Protein AF-A0AAD3NNZ1-F1 (afdb_monomer_lite)

Sequence (223 aa):
VIRKVNKQHAILDVDEPVSQLHKCAFQFRDSPHTYLCLSNDTIIQYQAPSSVKDPSRVVLNDGSCWTIIGVETVEFTFNQGLACIQTPVNGGGHVAMLEVQGENFSPHLKVWSGNSEAETMFKSPKSLLCVVPDVSVFSDGWRCLRRIITVPLSLIRLDGLIYRTTFSFTYSPELQPPPSVRGAAGGGGKRDGGVDGGQEDDVLLETIHQEFTRANFHLFMQS

Organism: Lates japonicus (NCBI:txid270547)

Structure (mmCIF, N/CA/C/O backbone):
data_AF-A0AAD3NNZ1-F1
#
_entry.id   AF-A0AAD3NNZ1-F1
#
loop_
_atom_site.group_PDB
_atom_site.id
_atom_site.type_symbol
_atom_site.label_atom_id
_atom_site.label_alt_id
_atom_site.label_comp_id
_atom_site.label_asym_id
_atom_site.label_entity_id
_atom_site.label_seq_id
_atom_site.pdbx_PDB_ins_code
_atom_site.Cartn_x
_atom_site.Cartn_y
_atom_site.Cartn_z
_atom_site.occupancy
_atom_site.B_iso_or_equiv
_atom_site.auth_seq_id
_atom_site.auth_comp_id
_atom_site.auth_asym_id
_atom_site.auth_atom_id
_atom_site.pdbx_PDB_model_num
ATOM 1 N N . VAL A 1 1 ? -20.640 5.140 22.584 1.00 92.81 1 VAL A N 1
ATOM 2 C CA . VAL A 1 1 ? -19.958 5.869 23.678 1.00 92.81 1 VAL A CA 1
ATOM 3 C C . VAL A 1 1 ? -18.934 4.939 24.301 1.00 92.81 1 VAL A C 1
ATOM 5 O O . VAL A 1 1 ? -19.305 3.837 24.689 1.00 92.81 1 VAL A O 1
ATOM 8 N N . ILE A 1 2 ? -17.661 5.330 24.335 1.00 94.88 2 ILE A N 1
ATOM 9 C CA . ILE A 1 2 ? -16.613 4.537 24.991 1.00 94.88 2 ILE A CA 1
ATOM 10 C C . ILE A 1 2 ? -16.676 4.754 26.507 1.00 94.88 2 ILE A C 1
ATOM 12 O O . ILE A 1 2 ? -16.874 5.878 26.962 1.00 94.88 2 ILE A O 1
ATOM 16 N N . ARG A 1 3 ? -16.564 3.678 27.288 1.00 94.81 3 ARG A N 1
ATOM 17 C CA . ARG A 1 3 ? -16.604 3.699 28.758 1.00 94.81 3 ARG A CA 1
ATOM 18 C C . ARG A 1 3 ? -15.356 3.042 29.326 1.00 94.81 3 ARG A C 1
ATOM 20 O O . ARG A 1 3 ? -14.960 1.981 28.847 1.00 94.81 3 ARG A O 1
ATOM 27 N N . LYS A 1 4 ? -14.765 3.641 30.361 1.00 95.75 4 LYS A N 1
ATOM 28 C CA . LYS A 1 4 ? -13.652 3.045 31.116 1.00 95.75 4 LYS A CA 1
ATOM 29 C C . LYS A 1 4 ? -14.147 1.791 31.831 1.00 95.75 4 LYS A C 1
ATOM 31 O O . LYS A 1 4 ? -15.195 1.834 32.474 1.00 95.75 4 LYS A O 1
ATOM 36 N N . VAL A 1 5 ? -13.396 0.694 31.740 1.00 95.88 5 VAL A N 1
ATOM 37 C CA . VAL A 1 5 ? -13.715 -0.552 32.447 1.00 95.88 5 VAL A CA 1
ATOM 38 C C . VAL A 1 5 ? -12.685 -0.807 33.538 1.00 95.88 5 VAL A C 1
ATOM 40 O O . VAL A 1 5 ? -11.489 -0.902 33.271 1.00 95.88 5 VAL A O 1
ATOM 43 N N . ASN A 1 6 ? -13.155 -0.955 34.776 1.00 93.31 6 ASN A N 1
ATOM 44 C CA . ASN A 1 6 ? -12.339 -1.412 35.896 1.00 93.31 6 ASN A CA 1
ATOM 45 C C . ASN A 1 6 ? -12.856 -2.772 36.376 1.00 93.31 6 ASN A C 1
ATOM 47 O O . ASN A 1 6 ? -14.003 -2.897 36.813 1.00 93.31 6 ASN A O 1
ATOM 51 N N . LYS A 1 7 ? -12.007 -3.801 36.283 1.00 89.62 7 LYS A N 1
ATOM 52 C CA . LYS A 1 7 ? -12.393 -5.215 36.424 1.00 89.62 7 LYS A CA 1
ATOM 53 C C . LYS A 1 7 ? -13.466 -5.577 35.384 1.00 89.62 7 LYS A C 1
ATOM 55 O O . LYS A 1 7 ? -13.121 -5.714 34.219 1.00 89.62 7 LYS A O 1
ATOM 60 N N . GLN A 1 8 ? -14.728 -5.669 35.796 1.00 91.25 8 GLN A N 1
ATOM 61 C CA . GLN A 1 8 ? -15.904 -5.926 34.948 1.00 91.25 8 GLN A CA 1
ATOM 62 C C . GLN A 1 8 ? -16.938 -4.787 35.019 1.00 91.25 8 GLN A C 1
ATOM 64 O O . GLN A 1 8 ? -18.082 -4.955 34.614 1.00 91.25 8 GLN A O 1
ATOM 69 N N . HIS A 1 9 ? -16.573 -3.630 35.578 1.00 93.50 9 HIS A N 1
ATOM 70 C CA . HIS A 1 9 ? -17.495 -2.508 35.743 1.00 93.50 9 HIS A CA 1
ATOM 71 C C . HIS A 1 9 ? -17.187 -1.422 34.721 1.00 93.50 9 HIS A C 1
ATOM 73 O O . HIS A 1 9 ? -16.088 -0.862 34.745 1.00 93.50 9 HIS A O 1
ATOM 79 N N . ALA A 1 10 ? -18.158 -1.096 33.871 1.00 94.06 10 ALA A N 1
ATOM 80 C CA . ALA A 1 10 ? -18.135 0.141 33.104 1.00 94.06 10 ALA A CA 1
ATOM 81 C C . ALA A 1 10 ? -18.441 1.315 34.034 1.00 94.06 10 ALA A C 1
ATOM 83 O O . ALA A 1 10 ? -19.448 1.295 34.739 1.00 94.06 10 ALA A O 1
ATOM 84 N N . ILE A 1 11 ? -17.573 2.322 34.023 1.00 93.81 11 ILE A N 1
ATOM 85 C CA . ILE A 1 11 ? -17.719 3.548 34.808 1.00 93.81 11 ILE A CA 1
ATOM 86 C C . ILE A 1 11 ? -18.353 4.620 33.908 1.00 93.81 11 ILE A C 1
ATOM 88 O O . ILE A 1 11 ? -17.870 4.865 32.796 1.00 93.81 11 ILE A O 1
ATOM 92 N N . LEU A 1 12 ? -19.478 5.194 34.343 1.00 91.44 12 LEU A N 1
ATOM 93 C CA . LEU A 1 12 ? -20.315 6.085 33.528 1.00 91.44 12 LEU A CA 1
ATOM 94 C C . LEU A 1 12 ? -19.937 7.567 33.656 1.00 91.44 12 LEU A C 1
ATOM 96 O O . LEU A 1 12 ? -20.232 8.349 32.752 1.00 91.44 12 LEU A O 1
ATOM 100 N N . ASP A 1 13 ? -19.264 7.933 34.739 1.00 87.94 13 ASP A N 1
ATOM 101 C CA . ASP A 1 13 ? -18.895 9.288 35.153 1.00 87.94 13 ASP A CA 1
ATOM 102 C C . ASP A 1 13 ? -17.382 9.538 35.028 1.00 87.94 13 ASP A C 1
ATOM 104 O O . ASP A 1 13 ? -16.728 10.022 35.946 1.00 87.94 13 ASP A O 1
ATOM 108 N N . VAL A 1 14 ? -16.804 9.187 33.874 1.00 89.38 14 VAL A N 1
ATOM 109 C CA . VAL A 1 14 ? -15.376 9.399 33.588 1.00 89.38 14 VAL A CA 1
ATOM 110 C C . VAL A 1 14 ? -15.211 10.334 32.400 1.00 89.38 14 VAL A C 1
ATOM 112 O O . VAL A 1 14 ? -15.714 10.041 31.316 1.00 89.38 14 VAL A O 1
ATOM 115 N N . ASP A 1 15 ? -14.446 11.402 32.616 1.00 89.19 15 ASP A N 1
ATOM 116 C CA . ASP A 1 15 ? -14.015 12.367 31.600 1.00 89.19 15 ASP A CA 1
ATOM 117 C C . ASP A 1 15 ? -12.479 12.400 31.519 1.00 89.19 15 ASP A C 1
ATOM 119 O O . ASP A 1 15 ? -11.815 13.394 31.794 1.00 89.19 15 ASP A O 1
ATOM 123 N N . GLU A 1 16 ? -11.895 11.237 31.234 1.00 90.12 16 GLU A N 1
ATOM 124 C CA . GLU A 1 16 ? -10.455 11.059 31.041 1.00 90.12 16 GLU A CA 1
ATOM 125 C C . GLU A 1 16 ? -10.188 10.603 29.599 1.00 90.12 16 GLU A C 1
ATOM 127 O O . GLU A 1 16 ? -10.987 9.840 29.039 1.00 90.12 16 GLU A O 1
ATOM 132 N N . PRO A 1 17 ? -9.055 11.000 28.991 1.00 90.81 17 PRO A N 1
ATOM 133 C CA . PRO A 1 17 ? -8.674 10.498 27.679 1.00 90.81 17 PRO A CA 1
ATOM 134 C C . PRO A 1 17 ? -8.442 8.981 27.708 1.00 90.81 17 PRO A C 1
ATOM 136 O O . PRO A 1 17 ? -8.001 8.396 28.700 1.00 90.81 17 PRO A O 1
ATOM 139 N N . VAL A 1 18 ? -8.721 8.331 26.581 1.00 91.62 18 VAL A N 1
ATOM 140 C CA . VAL A 1 18 ? -8.472 6.898 26.402 1.00 91.62 18 VAL A CA 1
ATOM 141 C C . VAL A 1 18 ? -7.011 6.690 26.007 1.00 91.62 18 VAL A C 1
ATOM 143 O O . VAL A 1 18 ? -6.556 7.250 25.014 1.00 91.62 18 VAL A O 1
ATOM 146 N N . SER A 1 19 ? -6.291 5.865 26.766 1.00 89.31 19 SER A N 1
ATOM 147 C CA . SER A 1 19 ? -4.889 5.524 26.504 1.00 89.31 19 SER A CA 1
ATOM 148 C C . SER A 1 19 ? -4.740 4.146 25.858 1.00 89.31 19 SER A C 1
ATOM 150 O O . SER A 1 19 ? -5.645 3.310 25.896 1.00 89.31 19 SER A O 1
ATOM 152 N N . GLN A 1 20 ? -3.556 3.902 25.298 1.00 87.38 20 GLN A N 1
ATOM 153 C CA . GLN A 1 20 ? -3.149 2.606 24.757 1.00 87.38 20 GLN A CA 1
ATOM 154 C C . GLN A 1 20 ? -3.299 1.483 25.791 1.00 87.38 20 GLN A C 1
ATOM 156 O O . GLN A 1 20 ? -2.947 1.649 26.959 1.00 87.38 20 GLN A O 1
ATOM 161 N N . LEU A 1 21 ? -3.802 0.332 25.338 1.00 91.31 21 LEU A N 1
ATOM 162 C CA . LEU A 1 21 ? -3.999 -0.890 26.125 1.00 91.31 21 LEU A CA 1
ATOM 163 C C . LEU A 1 21 ? -4.970 -0.753 27.309 1.00 91.31 21 LEU A C 1
ATOM 165 O O . LEU A 1 21 ? -5.047 -1.644 28.160 1.00 91.31 21 LEU A O 1
ATOM 169 N N . HIS A 1 22 ? -5.754 0.325 27.373 1.00 92.81 22 HIS A N 1
ATOM 170 C CA . HIS A 1 22 ? -6.825 0.435 28.356 1.00 92.81 22 HIS A CA 1
ATOM 171 C C . HIS A 1 22 ? -7.943 -0.576 28.093 1.00 92.81 22 HIS A C 1
ATOM 173 O O . HIS A 1 22 ? -8.300 -0.864 26.948 1.00 92.81 22 HIS A O 1
ATOM 179 N N . LYS A 1 23 ? -8.549 -1.053 29.188 1.00 96.06 23 LYS A N 1
ATOM 180 C CA . LYS A 1 23 ? -9.817 -1.780 29.141 1.00 96.06 23 LYS A CA 1
ATOM 181 C C . LYS A 1 23 ? -10.980 -0.801 29.012 1.00 96.06 23 LYS A C 1
ATOM 183 O O . LYS A 1 23 ? -11.124 0.124 29.817 1.00 96.06 23 LYS A O 1
ATOM 188 N N . CYS A 1 24 ? -11.837 -1.032 28.029 1.00 96.44 24 CYS A N 1
ATOM 189 C CA . CYS A 1 24 ? -13.001 -0.212 27.744 1.00 96.44 24 CYS A CA 1
ATOM 190 C C . CYS A 1 24 ? -14.223 -1.047 27.343 1.00 96.44 24 CYS A C 1
ATOM 192 O O . CYS A 1 24 ? -14.124 -2.238 27.065 1.00 96.44 24 CYS A O 1
ATOM 194 N N . ALA A 1 25 ? -15.384 -0.404 27.292 1.00 96.94 25 ALA A N 1
ATOM 195 C CA . ALA A 1 25 ? -16.617 -0.960 26.750 1.00 96.94 25 ALA A CA 1
ATOM 196 C C . ALA A 1 25 ? -17.263 0.034 25.780 1.00 96.94 25 ALA A C 1
ATOM 198 O O . ALA A 1 25 ? -17.113 1.249 25.934 1.00 96.94 25 ALA A O 1
ATOM 199 N N . PHE A 1 26 ? -18.013 -0.475 24.804 1.00 96.75 26 PHE A N 1
ATOM 200 C CA . PHE A 1 26 ? -18.704 0.345 23.811 1.00 96.75 26 PHE A CA 1
ATOM 201 C C . PHE A 1 26 ? -20.211 0.301 24.053 1.00 96.75 26 PHE A C 1
ATOM 203 O O . PHE A 1 26 ? -20.876 -0.673 23.722 1.00 96.75 26 PHE A O 1
ATOM 210 N N . GLN A 1 27 ? -20.743 1.365 24.645 1.00 95.62 27 GLN A N 1
ATOM 211 C CA . GLN A 1 27 ? -22.171 1.551 24.906 1.00 95.62 27 GLN A CA 1
ATOM 212 C C . GLN A 1 27 ? -22.865 2.138 23.668 1.00 95.62 27 GLN A C 1
ATOM 214 O O . GLN A 1 27 ? -22.354 3.095 23.070 1.00 95.62 27 GLN A O 1
ATOM 219 N N . PHE A 1 28 ? -24.037 1.624 23.301 1.00 94.56 28 PHE A N 1
ATOM 220 C CA . PHE A 1 28 ? -24.847 2.195 22.221 1.00 94.56 28 PHE A CA 1
ATOM 221 C C . PHE A 1 28 ? -25.437 3.546 22.647 1.00 94.56 28 PHE A C 1
ATOM 223 O O . PHE A 1 28 ? -25.894 3.709 23.774 1.00 94.56 28 PHE A O 1
ATOM 230 N N . ARG A 1 29 ? -25.402 4.547 21.756 1.00 91.62 29 ARG A N 1
ATOM 231 C CA . ARG A 1 29 ? -25.836 5.918 22.086 1.00 91.62 29 ARG A CA 1
ATOM 232 C C . ARG A 1 29 ? -27.333 5.988 22.389 1.00 91.62 29 ARG A C 1
ATOM 234 O O . ARG A 1 29 ? -27.721 6.645 23.348 1.00 91.62 29 ARG A O 1
ATOM 241 N N . ASP A 1 30 ? -28.128 5.274 21.601 1.00 92.94 30 ASP A N 1
ATOM 242 C CA . ASP A 1 30 ? -29.592 5.313 21.676 1.00 92.94 30 ASP A CA 1
ATOM 243 C C . ASP A 1 30 ? -30.157 4.274 22.657 1.00 92.94 30 ASP A C 1
ATOM 245 O O . ASP A 1 30 ? -31.346 4.284 22.959 1.00 92.94 30 ASP A O 1
ATOM 249 N N . SER A 1 31 ? -29.299 3.395 23.191 1.00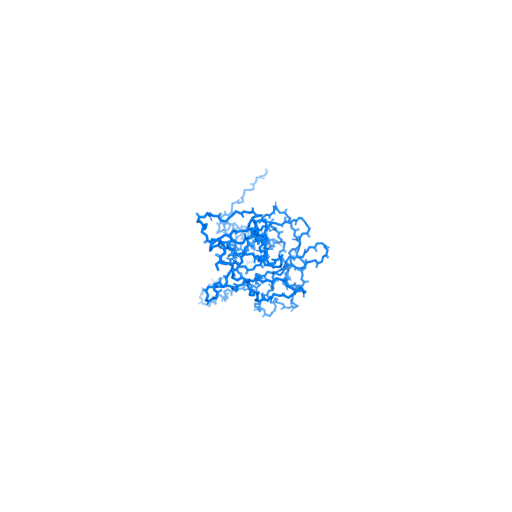 91.06 31 SER A N 1
ATOM 250 C CA . SER A 1 31 ? -29.667 2.413 24.209 1.00 91.06 31 SER A CA 1
ATOM 251 C C . SER A 1 31 ? -28.633 2.385 25.341 1.00 91.06 31 SER A C 1
ATOM 253 O O . SER A 1 31 ? -27.629 1.669 25.258 1.00 91.06 31 SER A O 1
ATOM 255 N N . PRO A 1 32 ? -28.858 3.144 26.432 1.00 86.75 32 PRO A N 1
ATOM 256 C CA . PRO A 1 32 ? -27.866 3.342 27.489 1.00 86.75 32 PRO A CA 1
ATOM 257 C C . PRO A 1 32 ? -27.555 2.078 28.305 1.00 86.75 32 PRO A C 1
ATOM 259 O O . PRO A 1 32 ? -26.601 2.067 29.072 1.00 86.75 32 PRO A O 1
ATOM 262 N N . HIS A 1 33 ? -28.315 1.000 28.144 1.00 90.81 33 HIS A N 1
ATOM 263 C CA . HIS A 1 33 ? -28.063 -0.267 28.836 1.00 90.81 33 HIS A CA 1
ATOM 264 C C . HIS A 1 33 ? -27.545 -1.360 27.894 1.00 90.81 33 HIS A C 1
ATOM 266 O O . HIS A 1 33 ? -27.382 -2.502 28.313 1.00 90.81 33 HIS A O 1
ATOM 272 N N . THR A 1 34 ? -27.267 -1.025 26.634 1.00 95.88 34 THR A N 1
ATOM 273 C CA . THR A 1 34 ? -26.793 -1.981 25.633 1.00 95.88 34 THR A CA 1
ATOM 274 C C . THR A 1 34 ? -25.333 -1.718 25.284 1.00 95.88 34 THR A C 1
ATOM 276 O O . THR A 1 34 ? -24.923 -0.574 25.067 1.00 95.88 34 THR A O 1
ATOM 279 N N . TYR A 1 35 ? -24.548 -2.790 25.198 1.00 96.88 35 TYR A N 1
ATOM 280 C CA . TYR A 1 35 ? -23.112 -2.759 24.944 1.00 96.88 35 TYR A CA 1
ATOM 281 C C . TYR A 1 35 ? -22.725 -3.692 23.795 1.00 96.88 35 TYR A C 1
ATOM 283 O O . TYR A 1 35 ? -23.382 -4.701 23.544 1.00 96.88 35 TYR A O 1
ATOM 291 N N . LEU A 1 36 ? -21.649 -3.345 23.089 1.00 97.00 36 LEU A N 1
ATOM 292 C CA . LEU A 1 36 ? -21.016 -4.220 22.108 1.00 97.00 36 LEU A CA 1
ATOM 293 C C . LEU A 1 36 ? -20.356 -5.397 22.826 1.00 97.00 36 LEU A C 1
ATOM 295 O O . LEU A 1 36 ? -19.506 -5.185 23.695 1.00 97.00 36 LEU A O 1
ATOM 299 N N . CYS A 1 37 ? -20.709 -6.614 22.427 1.00 97.56 37 CYS A N 1
ATOM 300 C CA . CYS A 1 37 ? -20.236 -7.834 23.059 1.00 97.56 37 CYS A CA 1
ATOM 301 C C . CYS A 1 37 ? -19.761 -8.849 22.020 1.00 97.56 37 CYS A C 1
ATOM 303 O O . CYS A 1 37 ? -20.443 -9.083 21.026 1.00 97.56 37 CYS A O 1
ATOM 305 N N . LEU A 1 38 ? -18.632 -9.501 22.285 1.00 96.38 38 LEU A N 1
ATOM 306 C CA . LEU A 1 38 ? -18.210 -10.713 21.592 1.00 96.38 38 LEU A CA 1
ATOM 307 C C . LEU A 1 38 ? -18.831 -11.939 22.274 1.00 96.38 38 LEU A C 1
ATOM 309 O O . LEU A 1 38 ? -18.688 -12.122 23.483 1.00 96.38 38 LEU A O 1
ATOM 313 N N . SER A 1 39 ? -19.521 -12.783 21.514 1.00 94.50 39 SER A N 1
ATOM 314 C CA . SER A 1 39 ? -20.057 -14.062 21.984 1.00 94.50 39 SER A CA 1
ATOM 315 C C . SER A 1 39 ? -19.947 -15.095 20.870 1.00 94.50 39 SER A C 1
ATOM 317 O O . SER A 1 39 ? -20.473 -14.867 19.785 1.00 94.50 39 SER A O 1
ATOM 319 N N . ASN A 1 40 ? -19.260 -16.215 21.125 1.00 94.31 40 ASN A N 1
ATOM 320 C CA . ASN A 1 40 ? -19.038 -17.291 20.146 1.00 94.31 40 ASN A CA 1
ATOM 321 C C . ASN A 1 40 ? -18.558 -16.756 18.779 1.00 94.31 40 ASN A C 1
ATOM 323 O O . ASN A 1 40 ? -19.216 -16.966 17.762 1.00 94.31 40 ASN A O 1
ATOM 327 N N . ASP A 1 41 ? -17.474 -15.972 18.784 1.00 89.69 41 ASP A N 1
ATOM 328 C CA . ASP A 1 41 ? -16.896 -15.297 17.605 1.00 89.69 41 ASP A CA 1
ATOM 329 C C . ASP A 1 41 ? -17.846 -14.367 16.831 1.00 89.69 41 ASP A C 1
ATOM 331 O O . ASP A 1 41 ? -17.545 -13.915 15.728 1.00 89.69 41 ASP A O 1
ATOM 335 N N . THR A 1 42 ? -18.986 -14.020 17.427 1.00 92.00 42 THR A N 1
ATOM 336 C CA . THR A 1 42 ? -19.983 -13.131 16.835 1.00 92.00 42 THR A CA 1
ATOM 337 C C . THR A 1 42 ? -20.086 -11.843 17.639 1.00 92.00 42 THR A C 1
ATOM 339 O O . THR A 1 42 ? -20.134 -11.853 18.871 1.00 92.00 42 THR A O 1
ATOM 342 N N . ILE A 1 43 ? -20.148 -10.715 16.934 1.00 96.19 43 ILE A N 1
ATOM 343 C CA . ILE A 1 43 ? -20.421 -9.413 17.537 1.00 96.19 43 ILE A CA 1
ATOM 344 C C . ILE A 1 43 ? -21.930 -9.257 17.714 1.00 96.19 43 ILE A C 1
ATOM 346 O O . ILE A 1 43 ? -22.683 -9.261 16.740 1.00 96.19 43 ILE A O 1
ATOM 350 N N . ILE A 1 44 ? -22.367 -9.103 18.960 1.00 94.75 44 ILE A N 1
ATOM 351 C CA . ILE A 1 44 ? -23.773 -8.972 19.342 1.00 94.75 44 ILE A CA 1
ATOM 352 C C . ILE A 1 44 ? -24.000 -7.730 20.207 1.00 94.75 44 ILE A C 1
ATOM 354 O O . ILE A 1 44 ? -23.070 -7.119 20.741 1.00 94.75 44 ILE A O 1
ATOM 358 N N . GLN A 1 45 ? -25.271 -7.375 20.373 1.00 96.12 45 GLN A N 1
ATOM 359 C CA . GLN A 1 45 ? -25.712 -6.402 21.364 1.00 96.12 45 GLN A CA 1
ATOM 360 C C . GLN A 1 45 ? -26.027 -7.123 22.676 1.00 96.12 45 GLN A C 1
ATOM 362 O O . GLN A 1 45 ? -26.896 -7.992 22.716 1.00 96.12 45 GLN A O 1
ATOM 367 N N . TYR A 1 46 ? -25.326 -6.766 23.748 1.00 95.31 46 TYR A N 1
ATOM 368 C CA . TYR A 1 46 ? -25.567 -7.296 25.086 1.00 95.31 46 TYR A CA 1
ATOM 369 C C . TYR A 1 46 ? -26.323 -6.279 25.936 1.00 95.31 46 TYR A C 1
ATOM 371 O O . TYR A 1 46 ? -25.881 -5.140 26.095 1.00 95.31 46 TYR A O 1
ATOM 379 N N . GLN A 1 47 ? -27.452 -6.699 26.502 1.00 95.38 47 GLN A N 1
ATOM 380 C CA . GLN A 1 47 ? -28.225 -5.900 27.443 1.00 95.38 47 GLN A CA 1
ATOM 381 C C . GLN A 1 47 ? -27.670 -6.100 28.856 1.00 95.38 47 GLN A C 1
ATOM 383 O O . GLN A 1 47 ? -27.826 -7.169 29.447 1.00 95.38 47 GLN A O 1
ATOM 388 N N . ALA A 1 48 ? -27.028 -5.073 29.405 1.00 92.19 48 ALA A N 1
ATOM 389 C CA . ALA A 1 48 ? -26.463 -5.130 30.742 1.00 92.19 48 ALA A CA 1
ATOM 390 C C . ALA A 1 48 ? -27.555 -4.997 31.824 1.00 92.19 48 ALA A C 1
ATOM 392 O O . ALA A 1 48 ? -28.528 -4.258 31.635 1.00 92.19 48 ALA A O 1
ATOM 393 N N . PRO A 1 49 ? -27.401 -5.667 32.980 1.00 86.44 49 PRO A N 1
ATOM 394 C CA . PRO A 1 49 ? -28.327 -5.517 34.095 1.00 86.44 49 PRO A CA 1
ATOM 395 C C . PRO A 1 49 ? -28.303 -4.084 34.644 1.00 86.44 49 PRO A C 1
ATOM 397 O O . PRO A 1 49 ? -27.235 -3.532 34.914 1.00 86.44 49 PRO A O 1
ATOM 400 N N . SER A 1 50 ? -29.474 -3.493 34.880 1.00 73.31 50 SER A N 1
ATOM 401 C CA . SER A 1 50 ? -29.582 -2.226 35.607 1.00 73.31 50 SER A CA 1
ATOM 402 C C . SER A 1 50 ? -29.333 -2.463 37.101 1.00 73.31 50 SER A C 1
ATOM 404 O O . SER A 1 50 ? -30.110 -3.161 37.755 1.00 73.31 50 SER A O 1
ATOM 406 N N . SER A 1 51 ? -28.267 -1.886 37.660 1.00 67.69 51 SER A N 1
ATOM 407 C CA . SER A 1 51 ? -28.008 -1.921 39.104 1.00 67.69 51 SER A CA 1
ATOM 408 C C . SER A 1 51 ? -28.565 -0.667 39.774 1.00 67.69 51 SER A C 1
ATOM 410 O O . SER A 1 51 ? -28.165 0.443 39.443 1.00 67.69 51 SER A O 1
ATOM 412 N N . VAL A 1 52 ? -29.454 -0.836 40.756 1.00 69.31 52 VAL A N 1
ATOM 413 C CA . VAL A 1 52 ? -29.982 0.280 41.570 1.00 69.31 52 VAL A CA 1
ATOM 414 C C . VAL A 1 52 ? -28.983 0.706 42.658 1.00 69.31 52 VAL A C 1
ATOM 416 O O . VAL A 1 52 ? -29.060 1.813 43.178 1.00 69.31 52 VAL A O 1
ATOM 419 N N . LYS A 1 53 ? -28.028 -0.168 43.014 1.00 75.50 53 LYS A N 1
ATOM 420 C CA . LYS A 1 53 ? -27.094 0.064 44.129 1.00 75.50 53 LYS A CA 1
ATOM 421 C C . LYS A 1 53 ? -26.015 1.099 43.822 1.00 75.50 53 LYS A C 1
ATOM 423 O O . LYS A 1 53 ? -25.538 1.743 44.748 1.00 75.50 53 LYS A O 1
ATOM 428 N N . ASP A 1 54 ? -25.616 1.220 42.561 1.00 79.38 54 ASP A N 1
ATOM 429 C CA . ASP A 1 54 ? -24.596 2.172 42.129 1.00 79.38 54 ASP A CA 1
ATOM 430 C C . ASP A 1 54 ? -24.921 2.667 40.712 1.00 79.38 54 ASP A C 1
ATOM 432 O O . ASP A 1 54 ? -24.613 1.973 39.741 1.00 79.38 54 ASP A O 1
ATOM 436 N N . PRO A 1 55 ? -25.550 3.846 40.569 1.00 83.00 55 PRO A N 1
ATOM 437 C CA . PRO A 1 55 ? -25.910 4.387 39.263 1.00 83.00 55 PRO A CA 1
ATOM 438 C C . PRO A 1 55 ? -24.693 4.871 38.461 1.00 83.00 55 PRO A C 1
ATOM 440 O O . PRO A 1 55 ? -24.838 5.155 37.275 1.00 83.00 55 PRO A O 1
ATOM 443 N N . SER A 1 56 ? -23.502 4.965 39.069 1.00 88.00 56 SER A N 1
ATOM 444 C CA . SER A 1 56 ? -22.269 5.365 38.375 1.00 88.00 56 SER A CA 1
ATOM 445 C C . SER A 1 56 ? -21.593 4.201 37.640 1.00 88.00 56 SER A C 1
ATOM 447 O O . SER A 1 56 ? -20.670 4.414 36.848 1.00 88.00 56 SER A O 1
ATOM 449 N N . ARG A 1 57 ? -22.045 2.957 37.870 1.00 89.94 57 ARG A N 1
ATOM 450 C CA . ARG A 1 57 ? -21.393 1.748 37.349 1.00 89.94 57 ARG A CA 1
ATOM 451 C C . ARG A 1 57 ? -22.370 0.724 36.797 1.00 89.94 57 ARG A C 1
ATOM 453 O O . ARG A 1 57 ? -23.450 0.502 37.330 1.00 89.94 57 ARG A O 1
ATOM 460 N N . VAL A 1 58 ? -21.925 0.010 35.769 1.00 92.44 58 VAL A N 1
ATOM 461 C CA . VAL A 1 58 ? -22.661 -1.114 35.176 1.00 92.44 58 VAL A CA 1
ATOM 462 C C . VAL A 1 58 ? -21.769 -2.348 35.157 1.00 92.44 58 VAL A C 1
ATOM 464 O O . VAL A 1 58 ? -20.636 -2.282 34.681 1.00 92.44 58 VAL A O 1
ATOM 467 N N . VAL A 1 59 ? -22.273 -3.472 35.673 1.00 93.50 59 VAL A N 1
ATOM 468 C CA . VAL A 1 59 ? -21.573 -4.763 35.614 1.00 93.50 59 VAL A CA 1
ATOM 469 C C . VAL A 1 59 ? -21.737 -5.350 34.215 1.00 93.50 59 VAL A C 1
ATOM 471 O O . VAL A 1 59 ? -22.857 -5.538 33.739 1.00 93.50 59 VAL A O 1
ATOM 474 N N . LEU A 1 60 ? -20.618 -5.642 33.565 1.00 95.06 60 LEU A N 1
ATOM 475 C CA . LEU A 1 60 ? -20.555 -6.207 32.224 1.00 95.06 60 LEU A CA 1
ATOM 476 C C . LEU A 1 60 ? -20.133 -7.675 32.261 1.00 95.06 60 LEU A C 1
ATOM 478 O O . LEU A 1 60 ? -19.470 -8.126 33.193 1.00 95.06 60 LEU A O 1
ATOM 482 N N . ASN A 1 61 ? -20.496 -8.409 31.212 1.00 94.62 61 ASN A N 1
ATOM 483 C CA . ASN A 1 61 ? -19.879 -9.697 30.929 1.00 94.62 61 ASN A CA 1
ATOM 484 C C . ASN A 1 61 ? -18.485 -9.499 30.304 1.00 94.62 61 ASN A C 1
ATOM 486 O O . ASN A 1 61 ? -18.168 -8.430 29.772 1.00 94.62 61 ASN A O 1
ATOM 490 N N . ASP A 1 62 ? -17.665 -10.550 30.317 1.00 94.94 62 ASP A N 1
ATOM 491 C CA . ASP A 1 62 ? -16.299 -10.487 29.782 1.00 94.94 62 ASP A CA 1
ATOM 492 C C . ASP A 1 62 ? -16.267 -10.135 28.290 1.00 94.94 62 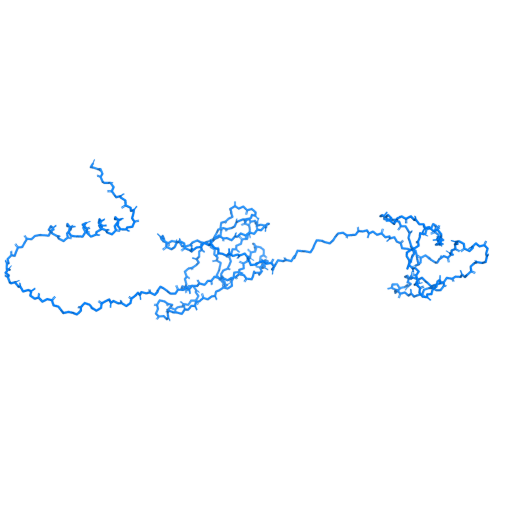ASP A C 1
ATOM 494 O O . ASP A 1 62 ? -15.422 -9.356 27.861 1.00 94.94 62 ASP A O 1
ATOM 498 N N . GLY A 1 63 ? -17.242 -10.620 27.515 1.00 95.62 63 GLY A N 1
ATOM 499 C CA . GLY A 1 63 ? -17.360 -10.326 26.085 1.00 95.62 63 GLY A CA 1
ATOM 500 C C . GLY A 1 63 ? -17.622 -8.852 25.756 1.00 95.62 63 GLY A C 1
ATOM 501 O O . GLY A 1 63 ? -17.383 -8.440 24.624 1.00 95.62 63 GLY A O 1
ATOM 502 N N . SER A 1 64 ? -18.080 -8.044 26.719 1.00 96.69 64 SER A N 1
ATOM 503 C CA . SER A 1 64 ? -18.251 -6.591 26.549 1.00 96.69 64 SER A CA 1
ATOM 504 C C . SER A 1 64 ? -17.036 -5.776 27.009 1.00 96.69 64 SER A C 1
ATOM 506 O O . SER A 1 64 ? -17.063 -4.544 26.940 1.00 96.69 64 SER A O 1
ATOM 508 N N . CYS A 1 65 ? -15.982 -6.436 27.497 1.00 96.44 65 CYS A N 1
ATOM 509 C CA . CYS A 1 65 ? -14.745 -5.805 27.943 1.00 96.44 65 CYS A CA 1
ATOM 510 C C . CYS A 1 65 ? -13.676 -5.924 26.849 1.00 96.44 65 CYS A C 1
ATOM 512 O O . CYS A 1 65 ? -13.171 -7.005 26.564 1.00 96.44 65 CYS A O 1
ATOM 514 N N . TRP A 1 66 ? -13.293 -4.791 26.272 1.00 96.88 66 TRP A N 1
ATOM 515 C CA . TRP A 1 66 ? -12.370 -4.697 25.145 1.00 96.88 66 TRP A CA 1
ATOM 516 C C . TRP A 1 66 ? -11.054 -4.061 25.578 1.00 96.88 66 TRP A C 1
ATOM 518 O O . TRP A 1 66 ? -11.047 -3.188 26.442 1.00 96.88 66 TRP A O 1
ATOM 528 N N . THR A 1 67 ? -9.948 -4.450 24.950 1.00 95.19 67 THR A N 1
ATOM 529 C CA . THR A 1 67 ? -8.680 -3.717 25.047 1.00 95.19 67 THR A CA 1
ATOM 530 C C . THR A 1 67 ? -8.513 -2.895 23.780 1.00 95.19 67 THR A C 1
ATOM 532 O O . THR A 1 67 ? -8.573 -3.449 22.684 1.00 95.19 67 THR A O 1
ATOM 535 N N . ILE A 1 68 ? -8.308 -1.587 23.917 1.00 90.56 68 ILE A N 1
ATOM 536 C CA . ILE A 1 68 ? -8.088 -0.704 22.770 1.00 90.56 68 ILE A CA 1
ATOM 537 C C . ILE A 1 68 ? -6.595 -0.507 22.513 1.00 90.56 68 ILE A C 1
ATOM 539 O O . ILE A 1 68 ? -5.816 -0.281 23.439 1.00 90.56 68 ILE A O 1
ATOM 543 N N . ILE A 1 69 ? -6.199 -0.585 21.246 1.00 91.56 69 ILE A N 1
ATOM 544 C CA . ILE A 1 69 ? -4.839 -0.315 20.792 1.00 91.56 69 ILE A CA 1
ATOM 545 C C . ILE A 1 69 ? -4.905 0.541 19.528 1.00 91.56 69 ILE A C 1
ATOM 547 O O . ILE A 1 69 ? -5.647 0.236 18.597 1.00 91.56 69 ILE A O 1
ATOM 551 N N . GLY A 1 70 ? -4.169 1.646 19.515 1.00 85.31 70 GLY A N 1
ATOM 552 C CA . GLY A 1 70 ? -3.959 2.429 18.302 1.00 85.31 70 GLY A CA 1
ATOM 553 C C . GLY A 1 70 ? -2.961 1.701 17.413 1.00 85.31 70 GLY A C 1
ATOM 554 O O . GLY A 1 70 ? -1.876 1.355 17.877 1.00 85.31 70 GLY A O 1
ATOM 555 N N . VAL A 1 71 ? -3.347 1.466 16.164 1.00 81.25 71 VAL A N 1
ATOM 556 C CA . VAL A 1 71 ? -2.518 0.816 15.149 1.00 81.25 71 VAL A CA 1
ATOM 557 C C . VAL A 1 71 ? -2.178 1.822 14.058 1.00 81.25 71 VAL A C 1
ATOM 559 O O . VAL A 1 71 ? -3.032 2.604 13.643 1.00 81.25 71 VAL A O 1
ATOM 562 N N . GLU A 1 72 ? -0.938 1.795 13.587 1.00 78.19 72 GLU A N 1
ATOM 563 C CA . GLU A 1 72 ? -0.539 2.489 12.366 1.00 78.19 72 GLU A CA 1
ATOM 564 C C . GLU A 1 72 ? -0.574 1.482 11.219 1.00 78.19 72 GLU A C 1
ATOM 566 O O . GLU A 1 72 ? -0.055 0.372 11.341 1.00 78.19 72 GLU A O 1
ATOM 571 N N . THR A 1 73 ? -1.214 1.851 10.110 1.00 72.56 73 THR A N 1
ATOM 572 C CA . THR A 1 73 ? -1.175 1.052 8.882 1.00 72.56 73 THR A CA 1
ATOM 573 C C . THR A 1 73 ? -0.281 1.770 7.890 1.00 72.56 73 THR A C 1
ATOM 575 O O . THR A 1 73 ? -0.530 2.924 7.551 1.00 72.56 73 THR A O 1
ATOM 578 N N . VAL A 1 74 ? 0.757 1.083 7.423 1.00 51.72 74 VAL A N 1
ATOM 579 C CA . VAL A 1 74 ? 1.553 1.542 6.286 1.00 51.72 74 VAL A CA 1
ATOM 580 C C . VAL A 1 74 ? 1.049 0.796 5.060 1.00 51.72 74 VAL A C 1
ATOM 582 O O . VAL A 1 74 ? 1.361 -0.377 4.860 1.00 51.72 74 VAL A O 1
ATOM 585 N N . GLU A 1 75 ? 0.232 1.468 4.256 1.00 53.47 75 GLU A N 1
ATOM 586 C CA . GLU A 1 75 ? -0.213 0.946 2.968 1.00 53.47 75 GLU A CA 1
ATOM 587 C C . GLU A 1 75 ? 0.783 1.362 1.885 1.00 53.47 75 GLU A C 1
ATOM 589 O O . GLU A 1 75 ? 0.906 2.536 1.534 1.00 53.47 75 GLU A O 1
ATOM 594 N N . PHE A 1 76 ? 1.507 0.390 1.336 1.00 51.88 76 PHE A N 1
ATOM 595 C CA . PHE A 1 76 ? 2.370 0.628 0.186 1.00 51.88 76 PHE A CA 1
ATOM 596 C C . PHE A 1 76 ? 1.533 0.582 -1.096 1.00 51.88 76 PHE A C 1
ATOM 598 O O . PHE A 1 76 ? 1.272 -0.487 -1.646 1.00 51.88 76 PHE A O 1
ATOM 605 N N . THR A 1 77 ? 1.119 1.753 -1.576 1.00 45.16 77 THR A N 1
ATOM 606 C CA . THR A 1 77 ? 0.438 1.902 -2.869 1.00 45.16 77 THR A CA 1
ATOM 607 C C . THR A 1 77 ? 1.438 2.387 -3.916 1.00 45.16 77 THR A C 1
ATOM 609 O O . THR A 1 77 ? 1.830 3.552 -3.934 1.00 45.16 77 THR A O 1
ATOM 612 N N . PHE A 1 78 ? 1.878 1.494 -4.800 1.00 45.25 78 PHE A N 1
ATOM 613 C CA . PHE A 1 78 ? 2.824 1.820 -5.870 1.00 45.25 78 PHE A CA 1
ATOM 614 C C . PHE A 1 78 ? 2.082 2.127 -7.175 1.00 45.25 78 PHE A C 1
ATOM 616 O O . PHE A 1 78 ? 1.956 1.230 -8.002 1.00 45.25 78 PHE A O 1
ATOM 623 N N . ASN A 1 79 ? 1.557 3.352 -7.344 1.00 45.31 79 ASN A N 1
ATOM 624 C CA . ASN A 1 79 ? 0.961 3.865 -8.605 1.00 45.31 79 ASN A CA 1
ATOM 625 C C . ASN A 1 79 ? 0.221 5.220 -8.476 1.00 45.31 79 ASN A C 1
ATOM 627 O O . ASN A 1 79 ? -0.754 5.450 -9.193 1.00 45.31 79 ASN A O 1
ATOM 631 N N . GLN A 1 80 ? 0.668 6.164 -7.640 1.00 38.06 80 GLN A N 1
ATOM 632 C CA . GLN A 1 80 ? 0.078 7.510 -7.658 1.00 38.06 80 GLN A CA 1
ATOM 633 C C . GLN A 1 80 ? 1.135 8.610 -7.696 1.00 38.06 80 GLN A C 1
ATOM 635 O O . GLN A 1 80 ? 1.515 9.205 -6.696 1.00 38.06 80 GLN A O 1
ATOM 640 N N . GLY A 1 81 ? 1.612 8.872 -8.909 1.00 39.12 81 GLY A N 1
ATOM 641 C CA . GLY A 1 81 ? 2.428 10.032 -9.222 1.00 39.12 81 GLY A CA 1
ATOM 642 C C . GLY A 1 81 ? 2.776 10.042 -10.701 1.00 39.12 81 GLY A C 1
ATOM 643 O O . GLY A 1 81 ? 3.403 9.111 -11.201 1.00 39.12 81 GLY A O 1
ATOM 644 N N . LEU A 1 82 ? 2.376 11.098 -11.410 1.00 39.50 82 LEU A N 1
ATOM 645 C CA . LEU A 1 82 ? 2.986 11.456 -12.685 1.00 39.50 82 LEU A CA 1
ATOM 646 C C . LEU A 1 82 ? 4.424 11.899 -12.379 1.00 39.50 82 LEU A C 1
ATOM 648 O O . LEU A 1 82 ? 4.680 13.088 -12.202 1.00 39.50 82 LEU A O 1
ATOM 652 N N . ALA A 1 83 ? 5.364 10.959 -12.265 1.00 39.62 83 ALA A N 1
ATOM 653 C CA . ALA A 1 83 ? 6.767 11.325 -12.385 1.00 39.62 83 ALA A CA 1
ATOM 654 C C . ALA A 1 83 ? 6.979 11.700 -13.853 1.00 39.62 83 ALA A C 1
ATOM 656 O O . ALA A 1 83 ? 6.926 10.866 -14.755 1.00 39.62 83 ALA A O 1
ATOM 657 N N . CYS A 1 84 ? 7.092 12.999 -14.094 1.00 36.12 84 CYS A N 1
ATOM 658 C CA . CYS A 1 84 ? 7.356 13.538 -15.409 1.00 36.12 84 CYS A CA 1
ATOM 659 C C . CYS A 1 84 ? 8.746 13.059 -15.845 1.00 36.12 84 CYS A C 1
ATOM 661 O O . CYS A 1 84 ? 9.747 13.434 -15.236 1.00 36.12 84 CYS A O 1
ATOM 663 N N . ILE A 1 85 ? 8.818 12.226 -16.884 1.00 38.69 85 ILE A N 1
ATOM 664 C CA . ILE A 1 85 ? 10.078 11.935 -17.571 1.00 38.69 85 ILE A CA 1
ATOM 665 C C . ILE A 1 85 ? 10.422 13.204 -18.364 1.00 38.69 85 ILE A C 1
ATOM 667 O O . ILE A 1 85 ? 9.989 13.374 -19.500 1.00 38.69 85 ILE A O 1
ATOM 671 N N . GLN A 1 86 ? 11.130 14.144 -17.732 1.00 35.47 86 GLN A N 1
ATOM 672 C CA . GLN A 1 86 ? 11.678 15.336 -18.388 1.00 35.47 86 GLN A CA 1
ATOM 673 C C . GLN A 1 86 ? 13.178 15.198 -18.581 1.00 35.47 86 GLN A C 1
ATOM 675 O O . GLN A 1 86 ? 13.964 15.987 -18.069 1.00 35.47 86 GLN A O 1
ATOM 680 N N . THR A 1 87 ? 13.587 14.219 -19.367 1.00 33.38 87 THR A N 1
ATOM 681 C CA . THR A 1 87 ? 14.839 14.355 -20.098 1.00 33.38 87 THR A CA 1
ATOM 682 C C . THR A 1 87 ? 14.584 13.881 -21.519 1.00 33.38 87 THR A C 1
ATOM 684 O O . THR A 1 87 ? 14.130 12.751 -21.711 1.00 33.38 87 THR A O 1
ATOM 687 N N . PRO A 1 88 ? 14.816 14.737 -22.535 1.00 36.97 88 PRO A N 1
ATOM 688 C CA . PRO A 1 88 ? 14.913 14.259 -23.901 1.00 36.97 88 PRO A CA 1
ATOM 689 C C . PRO A 1 88 ? 15.946 13.139 -23.886 1.00 36.97 88 PRO A C 1
ATOM 691 O O . PRO A 1 88 ? 17.030 13.305 -23.321 1.00 36.97 88 PRO A O 1
ATOM 694 N N . VAL A 1 89 ? 15.603 11.989 -24.458 1.00 41.81 89 VAL A N 1
ATOM 695 C CA . VAL A 1 89 ? 16.606 10.979 -24.771 1.00 41.81 89 VAL A CA 1
ATOM 696 C C . VAL A 1 89 ? 17.685 11.686 -25.590 1.00 41.81 89 VAL A C 1
ATOM 698 O O . VAL A 1 89 ? 17.427 12.146 -26.699 1.00 41.81 89 VAL A O 1
ATOM 701 N N . ASN A 1 90 ? 18.875 11.867 -25.014 1.00 42.78 90 ASN A N 1
ATOM 702 C CA . ASN A 1 90 ? 20.023 12.403 -25.736 1.00 42.78 90 ASN A CA 1
ATOM 703 C C . ASN A 1 90 ? 20.464 11.324 -26.734 1.00 42.78 90 ASN A C 1
ATOM 705 O O . ASN A 1 90 ? 21.406 10.578 -26.485 1.00 42.78 90 ASN A O 1
ATOM 709 N N . GLY A 1 91 ? 19.751 11.211 -27.855 1.00 43.56 91 GLY A N 1
ATOM 710 C CA . GLY A 1 91 ? 20.069 10.341 -28.988 1.00 43.56 91 GLY A CA 1
ATOM 711 C C . GLY A 1 91 ? 21.244 10.870 -29.810 1.00 43.56 91 GLY A C 1
ATOM 712 O O . GLY A 1 91 ? 21.176 10.899 -31.030 1.00 43.56 91 GLY A O 1
ATOM 713 N N . GLY A 1 92 ? 22.298 11.340 -29.139 1.00 38.12 92 GLY A N 1
ATOM 714 C CA . GLY A 1 92 ? 23.522 11.863 -29.753 1.00 38.12 92 GLY A CA 1
ATOM 715 C C . GLY A 1 92 ? 24.708 10.896 -29.689 1.00 38.12 92 GLY A C 1
ATOM 716 O O . GLY A 1 92 ? 25.834 11.304 -29.948 1.00 38.12 92 GLY A O 1
ATOM 717 N N . GLY A 1 93 ? 24.487 9.635 -29.309 1.00 45.19 93 GLY A N 1
ATOM 718 C CA . GLY A 1 93 ? 25.514 8.595 -29.241 1.00 45.19 93 GLY A CA 1
ATOM 719 C C . GLY A 1 93 ? 24.930 7.211 -29.525 1.00 45.19 93 GLY A C 1
ATOM 720 O O . GLY A 1 93 ? 23.716 7.032 -29.482 1.00 45.19 93 GLY A O 1
ATOM 721 N N . HIS A 1 94 ? 25.793 6.229 -29.806 1.00 55.16 94 HIS A N 1
ATOM 722 C CA . HIS A 1 94 ? 25.430 4.865 -30.228 1.00 55.16 94 HIS A CA 1
ATOM 723 C C . HIS A 1 94 ? 24.462 4.098 -29.293 1.00 55.16 94 HIS A C 1
ATOM 725 O O . HIS A 1 94 ? 23.968 3.048 -29.695 1.00 55.16 94 HIS A O 1
ATOM 731 N N . VAL A 1 95 ? 24.179 4.588 -28.076 1.00 67.44 95 VAL A N 1
ATOM 732 C CA . VAL A 1 95 ? 23.295 3.947 -27.089 1.00 67.44 95 VAL A CA 1
ATOM 733 C C . VAL A 1 95 ? 22.430 4.998 -26.382 1.00 67.44 95 VAL A C 1
ATOM 735 O O . VAL A 1 95 ? 22.958 5.924 -25.764 1.00 67.44 95 VAL A O 1
ATOM 738 N N . ALA A 1 96 ? 21.104 4.847 -26.441 1.00 79.75 96 ALA A N 1
ATOM 739 C CA . ALA A 1 96 ? 20.163 5.672 -25.684 1.00 79.75 96 ALA A CA 1
ATOM 740 C C . ALA A 1 96 ? 19.933 5.086 -24.282 1.00 79.75 96 ALA A C 1
ATOM 742 O O . ALA A 1 96 ? 19.767 3.877 -24.121 1.00 79.75 96 ALA A O 1
ATOM 743 N N . MET A 1 97 ? 19.891 5.951 -23.268 1.00 84.25 97 MET A N 1
ATOM 744 C CA . MET A 1 97 ? 19.737 5.566 -21.863 1.00 84.25 97 MET A CA 1
ATOM 745 C C . MET A 1 97 ? 18.481 6.199 -21.258 1.00 84.25 97 MET A C 1
ATOM 747 O O . MET A 1 97 ? 18.166 7.354 -21.544 1.00 84.25 97 MET A O 1
ATOM 751 N N . LEU A 1 98 ? 17.804 5.462 -20.380 1.00 84.75 98 LEU A N 1
ATOM 752 C CA . LEU A 1 98 ? 16.640 5.895 -19.611 1.00 84.75 98 LEU A CA 1
ATOM 753 C C . LEU A 1 98 ? 16.952 5.817 -18.111 1.00 84.75 98 LEU A C 1
ATOM 755 O O . LEU A 1 98 ? 17.290 4.751 -17.595 1.00 84.75 98 LEU A O 1
ATOM 759 N N . GLU A 1 99 ? 16.817 6.937 -17.401 1.00 88.50 99 GLU A N 1
ATOM 760 C CA . GLU A 1 99 ? 16.899 6.978 -15.938 1.00 88.50 99 GLU A CA 1
ATOM 761 C C . GLU A 1 99 ? 15.499 6.856 -15.323 1.00 88.50 99 GLU A C 1
ATOM 763 O O . GLU A 1 99 ? 14.596 7.629 -15.637 1.00 88.50 99 GLU A O 1
ATOM 768 N N . VAL A 1 100 ? 15.331 5.886 -14.426 1.00 84.75 100 VAL A N 1
ATOM 769 C CA . VAL A 1 100 ? 14.108 5.641 -13.660 1.00 84.75 100 VAL A CA 1
ATOM 770 C C . VAL A 1 100 ? 14.343 6.103 -12.227 1.00 84.75 100 VAL A C 1
ATOM 772 O O . VAL A 1 100 ? 15.227 5.591 -11.540 1.00 84.75 100 VAL A O 1
ATOM 775 N N . GLN A 1 101 ? 13.543 7.062 -11.767 1.00 85.69 101 GLN A N 1
ATOM 776 C CA . GLN A 1 101 ? 13.601 7.594 -10.405 1.00 85.69 101 GLN A CA 1
ATOM 777 C C . GLN A 1 101 ? 12.472 7.021 -9.545 1.00 85.69 101 GLN A C 1
ATOM 779 O O . GLN A 1 101 ? 11.358 6.810 -10.024 1.00 85.69 101 GLN A O 1
ATOM 784 N N . GLY A 1 102 ? 12.759 6.763 -8.271 1.00 84.69 102 GLY A N 1
ATOM 785 C CA . GLY A 1 102 ? 11.808 6.171 -7.334 1.00 84.69 102 GLY A CA 1
ATOM 786 C C . GLY A 1 102 ? 12.394 6.031 -5.936 1.00 84.69 102 GLY A C 1
ATOM 787 O O . GLY A 1 102 ? 13.251 6.815 -5.535 1.00 84.69 102 GLY A O 1
ATOM 788 N N . GLU A 1 103 ? 11.939 5.028 -5.192 1.00 84.44 103 GLU A N 1
ATOM 789 C CA . GLU A 1 103 ? 12.434 4.697 -3.855 1.00 84.44 103 GLU A CA 1
ATOM 790 C C . GLU A 1 103 ? 12.522 3.176 -3.685 1.00 84.44 103 GLU A C 1
ATOM 792 O O . GLU A 1 103 ? 11.845 2.422 -4.384 1.00 84.44 103 GLU A O 1
ATOM 797 N N . ASN A 1 104 ? 13.343 2.724 -2.733 1.00 87.94 104 ASN A N 1
ATOM 798 C CA . ASN A 1 104 ? 13.550 1.311 -2.397 1.00 87.94 104 ASN A CA 1
ATOM 799 C C . ASN A 1 104 ? 14.034 0.433 -3.562 1.00 87.94 104 ASN A C 1
ATOM 801 O O . ASN A 1 104 ? 13.774 -0.772 -3.598 1.00 87.94 104 ASN A O 1
ATOM 805 N N . PHE A 1 105 ? 14.774 1.009 -4.507 1.00 93.50 105 PHE A N 1
ATOM 806 C CA . PHE A 1 105 ? 15.439 0.208 -5.522 1.00 93.50 105 PHE A CA 1
ATOM 807 C C . PHE A 1 105 ? 16.565 -0.633 -4.926 1.00 93.50 105 PHE A C 1
ATOM 809 O O . PHE A 1 105 ? 17.198 -0.271 -3.933 1.00 93.50 105 PHE A O 1
ATOM 816 N N . SER A 1 106 ? 16.834 -1.763 -5.574 1.00 92.88 106 SER A N 1
ATOM 817 C CA . SER A 1 106 ? 17.939 -2.653 -5.237 1.00 92.88 106 SER A CA 1
ATOM 818 C C . SER A 1 106 ? 18.646 -3.122 -6.511 1.00 92.88 106 SER A C 1
ATOM 820 O O . SER A 1 106 ? 18.034 -3.100 -7.584 1.00 92.88 106 SER A O 1
ATOM 822 N N . PRO A 1 107 ? 19.894 -3.613 -6.414 1.00 96.19 107 PRO A N 1
ATOM 823 C CA . PRO A 1 107 ? 20.615 -4.191 -7.552 1.00 96.19 107 PRO A CA 1
ATOM 824 C C . PRO A 1 107 ? 19.940 -5.419 -8.183 1.00 96.19 107 PRO A C 1
ATOM 826 O O . PRO A 1 107 ? 20.321 -5.835 -9.272 1.00 96.19 107 PRO A O 1
ATOM 829 N N . HIS A 1 108 ? 18.950 -6.011 -7.509 1.00 95.12 108 HIS A N 1
ATOM 830 C CA . HIS A 1 108 ? 18.213 -7.183 -7.984 1.00 95.12 108 HIS A CA 1
ATOM 831 C C . HIS A 1 108 ? 16.986 -6.833 -8.835 1.00 95.12 108 HIS A C 1
ATOM 833 O O . HIS A 1 108 ? 16.254 -7.745 -9.218 1.00 95.12 108 HIS A O 1
ATOM 839 N N . LEU A 1 109 ? 16.731 -5.546 -9.092 1.00 94.38 109 LEU A N 1
ATOM 840 C CA . LEU A 1 109 ? 15.657 -5.085 -9.970 1.00 94.38 109 LEU A CA 1
ATOM 841 C C . LEU A 1 109 ? 16.175 -4.836 -11.386 1.00 94.38 109 LEU A C 1
ATOM 843 O O . LEU A 1 109 ? 17.220 -4.215 -11.584 1.00 94.38 109 LEU A O 1
ATOM 847 N N . LYS A 1 110 ? 15.388 -5.264 -12.369 1.00 96.06 110 LYS A N 1
ATOM 848 C CA . LYS A 1 110 ? 15.592 -4.998 -13.792 1.00 96.06 110 LYS A CA 1
ATOM 849 C C . LYS A 1 110 ? 14.429 -4.193 -14.345 1.00 96.06 110 LYS A C 1
ATOM 851 O O . LYS A 1 110 ? 13.279 -4.493 -14.032 1.00 96.06 110 LYS A O 1
ATOM 856 N N . VAL A 1 111 ? 14.725 -3.192 -15.169 1.00 94.38 111 VAL A N 1
ATOM 857 C CA . VAL A 1 111 ? 13.724 -2.464 -15.954 1.00 94.38 111 VAL A CA 1
ATOM 858 C C . VAL A 1 111 ? 13.344 -3.311 -17.161 1.00 94.38 111 VAL A C 1
ATOM 860 O O . VAL A 1 111 ? 14.203 -3.885 -17.826 1.00 94.38 111 VAL A O 1
ATOM 863 N N . TRP A 1 112 ? 12.050 -3.385 -17.439 1.00 93.75 112 TRP A N 1
ATOM 864 C CA . TRP A 1 112 ? 11.482 -4.091 -18.578 1.00 93.75 112 TRP A CA 1
ATOM 865 C C . TRP A 1 112 ? 10.642 -3.130 -19.409 1.00 93.75 112 TRP A C 1
ATOM 867 O O . TRP A 1 112 ? 9.792 -2.417 -18.873 1.00 93.75 112 TRP A O 1
ATOM 877 N N . SER A 1 113 ? 10.881 -3.136 -20.718 1.00 88.56 113 SER A N 1
ATOM 878 C CA . SER A 1 113 ? 10.097 -2.421 -21.725 1.00 88.56 113 SER A CA 1
ATOM 879 C C . SER A 1 113 ? 9.209 -3.427 -22.447 1.00 88.56 113 SER A C 1
ATOM 881 O O . SER A 1 113 ? 9.693 -4.219 -23.253 1.00 88.56 113 SER A O 1
ATOM 883 N N . GLY A 1 114 ? 7.913 -3.446 -22.136 1.00 87.62 114 GLY A N 1
ATOM 884 C CA . GLY A 1 114 ? 7.012 -4.505 -22.588 1.00 87.62 114 GLY A CA 1
ATOM 885 C C . GLY A 1 114 ? 7.516 -5.876 -22.132 1.00 87.62 114 GLY A C 1
ATOM 886 O O . GLY A 1 114 ? 7.629 -6.127 -20.936 1.00 87.62 114 GLY A O 1
ATOM 887 N N . ASN A 1 115 ? 7.860 -6.733 -23.094 1.00 86.50 115 ASN A N 1
ATOM 888 C CA . ASN A 1 115 ? 8.385 -8.080 -22.847 1.00 86.50 115 ASN A CA 1
ATOM 889 C C . ASN A 1 115 ? 9.915 -8.172 -23.000 1.00 86.50 115 ASN A C 1
ATOM 891 O O . ASN A 1 115 ? 10.452 -9.275 -23.032 1.00 86.50 115 ASN A O 1
ATOM 895 N N . SER A 1 116 ? 10.609 -7.038 -23.135 1.00 89.50 116 SER A N 1
ATOM 896 C CA . SER A 1 116 ? 12.065 -6.990 -23.263 1.00 89.50 116 SER A CA 1
ATOM 897 C C . SER A 1 116 ? 12.696 -6.517 -21.962 1.00 89.50 116 SER A C 1
ATOM 899 O O . SER A 1 116 ? 12.433 -5.397 -21.517 1.00 89.50 116 SER A O 1
ATOM 901 N N . GLU A 1 117 ? 13.580 -7.330 -21.392 1.00 93.62 117 GLU A N 1
ATOM 902 C CA . GLU A 1 117 ? 14.489 -6.878 -20.341 1.00 93.62 117 GLU A CA 1
ATOM 903 C C . GLU A 1 117 ? 15.436 -5.810 -20.905 1.00 93.62 117 GLU A C 1
ATOM 905 O O . GLU A 1 117 ? 15.948 -5.945 -22.018 1.00 93.62 117 GLU A O 1
ATOM 910 N N . ALA A 1 118 ? 15.656 -4.744 -20.141 1.00 91.31 118 ALA A N 1
ATOM 911 C CA . ALA A 1 118 ? 16.660 -3.735 -20.432 1.00 91.31 118 ALA A CA 1
ATOM 912 C C . ALA A 1 118 ? 17.904 -3.964 -19.569 1.00 91.31 118 ALA A C 1
ATOM 914 O O . ALA A 1 118 ? 17.812 -4.279 -18.374 1.00 91.31 118 ALA A O 1
ATOM 915 N N . GLU A 1 119 ? 19.085 -3.723 -20.141 1.00 93.81 119 GLU A N 1
ATOM 916 C CA . GLU A 1 119 ? 20.317 -3.701 -19.359 1.00 93.81 119 GLU A CA 1
ATOM 917 C C . GLU A 1 119 ? 20.215 -2.592 -18.308 1.00 93.81 119 GLU A C 1
ATOM 919 O O . GLU A 1 119 ? 20.210 -1.409 -18.633 1.00 93.81 119 GLU A O 1
ATOM 924 N N . THR A 1 120 ? 20.074 -2.991 -17.045 1.00 95.44 120 THR A N 1
ATOM 925 C CA . THR A 1 120 ? 19.785 -2.093 -15.924 1.00 95.44 120 THR A CA 1
ATOM 926 C C . THR A 1 120 ? 20.967 -2.026 -14.968 1.00 95.44 120 THR A C 1
ATOM 928 O O . THR A 1 120 ? 21.456 -3.056 -14.497 1.00 95.44 120 THR A O 1
ATOM 931 N N . MET A 1 121 ? 21.358 -0.801 -14.640 1.00 95.25 121 MET A N 1
ATOM 932 C CA . MET A 1 121 ? 22.378 -0.415 -13.679 1.00 95.25 121 MET A CA 1
ATOM 933 C C . MET A 1 121 ? 21.725 0.230 -12.459 1.00 95.25 121 MET A C 1
ATOM 935 O O . MET A 1 121 ? 20.927 1.164 -12.564 1.00 95.25 121 MET A O 1
ATOM 939 N N . PHE A 1 122 ? 22.105 -0.242 -11.279 1.00 96.38 122 PHE A N 1
ATOM 940 C CA . PHE A 1 122 ? 21.698 0.360 -10.019 1.00 96.38 122 PHE A CA 1
ATOM 941 C C . PHE A 1 122 ? 22.596 1.557 -9.689 1.00 96.38 122 PHE A C 1
ATOM 943 O O . PHE A 1 122 ? 23.801 1.383 -9.510 1.00 96.38 122 PHE A O 1
ATOM 950 N N . LYS A 1 123 ? 22.018 2.763 -9.593 1.00 92.94 123 LYS A N 1
ATOM 951 C CA . LYS A 1 123 ? 22.746 3.972 -9.164 1.00 92.94 123 LYS A CA 1
ATOM 952 C C . LYS A 1 123 ? 22.598 4.207 -7.664 1.00 92.94 123 LYS A C 1
ATOM 954 O O . LYS A 1 123 ? 23.570 4.521 -6.986 1.00 92.94 123 LYS A O 1
ATOM 959 N N . SER A 1 124 ? 21.379 4.090 -7.145 1.00 93.50 124 SER A N 1
ATOM 960 C CA . SER A 1 124 ? 21.073 4.265 -5.723 1.00 93.50 124 SER A CA 1
ATOM 961 C C . SER A 1 124 ? 19.700 3.669 -5.396 1.00 93.50 124 SER A C 1
ATOM 963 O O . SER A 1 124 ? 18.935 3.371 -6.317 1.00 93.50 124 SER A O 1
ATOM 965 N N . PRO A 1 125 ? 19.302 3.581 -4.111 1.00 92.62 125 PRO A N 1
ATOM 966 C CA . PRO A 1 125 ? 17.936 3.203 -3.741 1.00 92.62 125 PRO A CA 1
ATOM 967 C C . PRO A 1 125 ? 16.841 4.106 -4.334 1.00 92.62 125 PRO A C 1
ATOM 969 O O . PRO A 1 125 ? 15.665 3.787 -4.192 1.00 92.62 125 PRO A O 1
ATOM 972 N N . LYS A 1 126 ? 17.211 5.221 -4.981 1.00 89.44 126 LYS A N 1
ATOM 973 C CA . LYS A 1 126 ? 16.292 6.160 -5.629 1.00 89.44 126 LYS A CA 1
ATOM 974 C C . LYS A 1 126 ? 16.440 6.269 -7.149 1.00 89.44 126 LYS A C 1
ATOM 976 O O . LYS A 1 126 ? 15.666 6.989 -7.774 1.00 89.44 126 LYS A O 1
ATOM 981 N N . SER A 1 127 ? 17.431 5.610 -7.752 1.00 89.62 127 SER A N 1
ATOM 982 C CA . SER A 1 127 ? 17.699 5.727 -9.190 1.00 89.62 127 SER A CA 1
ATOM 983 C C . SER A 1 127 ? 18.222 4.424 -9.802 1.00 89.62 127 SER A C 1
ATOM 985 O O . SER A 1 127 ? 19.178 3.814 -9.309 1.00 89.62 127 SER A O 1
ATOM 987 N N . LEU A 1 128 ? 17.597 4.032 -10.911 1.00 91.75 128 LEU A N 1
ATOM 988 C CA . LEU A 1 128 ? 18.069 3.012 -11.843 1.00 91.75 128 LEU A CA 1
ATOM 989 C C . LEU A 1 128 ? 18.364 3.678 -13.186 1.00 91.75 128 LEU A C 1
ATOM 991 O O . LEU A 1 128 ? 17.651 4.583 -13.609 1.00 91.75 128 LEU A O 1
ATOM 995 N N . LEU A 1 129 ? 19.387 3.207 -13.883 1.00 92.31 129 LEU A N 1
ATOM 996 C CA . LEU A 1 129 ? 19.694 3.617 -15.249 1.00 92.31 129 LEU A CA 1
ATOM 997 C C . LEU A 1 129 ? 19.598 2.388 -16.144 1.00 92.31 129 LEU A C 1
ATOM 999 O O . LEU A 1 129 ? 20.150 1.353 -15.794 1.00 92.31 129 LEU A O 1
ATOM 1003 N N . CYS A 1 130 ? 18.916 2.472 -17.280 1.00 89.94 130 CYS A N 1
ATOM 1004 C CA . CYS A 1 130 ? 18.797 1.342 -18.193 1.00 89.94 130 CYS A CA 1
ATOM 1005 C C . CYS A 1 130 ? 19.043 1.728 -19.648 1.00 89.94 130 CYS A C 1
ATOM 1007 O O . CYS A 1 130 ? 18.756 2.852 -20.059 1.00 89.94 130 CYS A O 1
ATOM 1009 N N . VAL A 1 131 ? 19.603 0.795 -20.413 1.00 89.19 131 VAL A N 1
ATOM 1010 C CA . VAL A 1 131 ? 19.754 0.928 -21.864 1.00 89.19 131 VAL A CA 1
ATOM 1011 C C . VAL A 1 131 ? 18.379 0.788 -22.505 1.00 89.19 131 VAL A C 1
ATOM 1013 O O . VAL A 1 131 ? 17.672 -0.185 -22.246 1.00 89.19 131 VAL A O 1
ATOM 1016 N N . VAL A 1 132 ? 17.993 1.747 -23.345 1.00 85.69 132 VAL A N 1
ATOM 1017 C CA . VAL A 1 132 ? 16.751 1.657 -24.121 1.00 85.69 132 VAL A CA 1
ATOM 1018 C C . VAL A 1 132 ? 16.936 0.578 -25.197 1.00 85.69 132 VAL A C 1
ATOM 1020 O O . VAL A 1 132 ? 17.855 0.709 -26.009 1.00 85.69 132 VAL A O 1
ATOM 1023 N N . PRO A 1 133 ? 16.101 -0.479 -25.229 1.00 85.56 133 PRO A N 1
ATOM 1024 C CA . PRO A 1 133 ? 16.191 -1.502 -26.267 1.00 85.56 133 PRO A CA 1
ATOM 1025 C C . PRO A 1 133 ? 15.989 -0.910 -27.666 1.00 85.56 133 PRO A C 1
ATOM 1027 O O . PRO A 1 133 ? 15.225 0.040 -27.842 1.00 85.56 133 PRO A O 1
ATOM 1030 N N . ASP A 1 134 ? 16.630 -1.494 -28.680 1.00 82.25 134 ASP A N 1
ATOM 1031 C CA . ASP A 1 134 ? 16.336 -1.108 -30.059 1.00 82.25 134 ASP A CA 1
ATOM 1032 C C . ASP A 1 134 ? 14.881 -1.456 -30.402 1.00 82.25 134 ASP A C 1
ATOM 1034 O O . ASP A 1 134 ? 14.349 -2.506 -30.037 1.00 82.25 134 ASP A O 1
ATOM 1038 N N . VAL A 1 135 ? 14.231 -0.565 -31.141 1.00 79.88 135 VAL A N 1
ATOM 1039 C CA . VAL A 1 135 ? 12.825 -0.702 -31.538 1.00 79.88 135 VAL A CA 1
ATOM 1040 C C . VAL A 1 135 ? 12.535 -1.969 -32.355 1.00 79.88 135 VAL A C 1
ATOM 1042 O O . VAL A 1 135 ? 11.406 -2.464 -32.330 1.00 79.88 135 VAL A O 1
ATOM 1045 N N . SER A 1 136 ? 13.539 -2.530 -33.040 1.00 79.50 136 SER A N 1
ATOM 1046 C CA . SER A 1 136 ? 13.419 -3.796 -33.774 1.00 79.50 136 SER A CA 1
ATOM 1047 C C . SER A 1 136 ? 13.032 -4.974 -32.882 1.00 79.50 136 SER A C 1
ATOM 1049 O O . SER A 1 136 ? 12.388 -5.896 -33.368 1.00 79.50 136 SER A O 1
ATOM 1051 N N . VAL A 1 137 ? 13.313 -4.911 -31.575 1.00 82.88 137 VAL A N 1
ATOM 1052 C CA . VAL A 1 137 ? 12.882 -5.929 -30.603 1.00 82.88 137 VAL A CA 1
ATOM 1053 C C . VAL A 1 137 ? 11.350 -6.024 -30.518 1.00 82.88 137 VAL A C 1
ATOM 1055 O O . VAL A 1 137 ? 10.811 -7.072 -30.168 1.00 82.88 137 VAL A O 1
ATOM 1058 N N . PHE A 1 138 ? 10.631 -4.947 -30.854 1.00 77.56 138 PHE A N 1
ATOM 1059 C CA . PHE A 1 138 ? 9.168 -4.883 -30.768 1.00 77.56 138 PHE A CA 1
ATOM 1060 C C . PHE A 1 138 ? 8.461 -4.961 -32.122 1.00 77.56 138 PHE A C 1
ATOM 1062 O O . PHE A 1 138 ? 7.290 -5.337 -32.173 1.00 77.56 138 PHE A O 1
ATOM 1069 N N . SER A 1 139 ? 9.123 -4.563 -33.210 1.00 71.81 139 SER A N 1
ATOM 1070 C CA . SER A 1 139 ? 8.525 -4.557 -34.545 1.00 71.81 139 SER A CA 1
ATOM 1071 C C . SER A 1 139 ? 9.576 -4.727 -35.633 1.00 71.81 139 SER A C 1
ATOM 1073 O O . SER A 1 139 ? 10.362 -3.814 -35.911 1.00 71.81 139 SER A O 1
ATOM 1075 N N . ASP A 1 140 ? 9.471 -5.833 -36.364 1.00 64.81 140 ASP A N 1
ATOM 1076 C CA . ASP A 1 140 ? 10.158 -6.000 -37.639 1.00 64.81 140 ASP A CA 1
ATOM 1077 C C . ASP A 1 140 ? 9.695 -4.909 -38.619 1.00 64.81 140 ASP A C 1
ATOM 1079 O O . ASP A 1 140 ? 8.505 -4.599 -38.735 1.00 64.81 140 ASP A O 1
ATOM 1083 N N . GLY A 1 141 ? 10.639 -4.263 -39.305 1.00 58.94 141 GLY A N 1
ATOM 1084 C CA . GLY A 1 141 ? 10.321 -3.273 -40.339 1.00 58.94 141 GLY A CA 1
ATOM 1085 C C . GLY A 1 141 ? 9.858 -1.898 -39.838 1.00 58.94 141 GLY A C 1
ATOM 1086 O O . GLY A 1 141 ? 9.329 -1.120 -40.634 1.00 58.94 141 GLY A O 1
ATOM 1087 N N . TRP A 1 142 ? 10.087 -1.534 -38.567 1.00 58.81 142 TRP A N 1
ATOM 1088 C CA . TRP A 1 142 ? 9.760 -0.187 -38.059 1.00 58.81 142 TRP A CA 1
ATOM 1089 C C . TRP A 1 142 ? 10.377 0.945 -38.894 1.00 58.81 142 TRP A C 1
ATOM 1091 O O . TRP A 1 142 ? 9.707 1.936 -39.197 1.00 58.81 142 TRP A O 1
ATOM 1101 N N . ARG A 1 143 ? 11.619 0.749 -39.363 1.00 58.03 143 ARG A N 1
ATOM 1102 C CA . ARG A 1 143 ? 12.319 1.678 -40.271 1.00 58.03 143 ARG A CA 1
ATOM 1103 C C . ARG A 1 143 ? 11.525 1.962 -41.555 1.00 58.03 143 ARG A C 1
ATOM 1105 O O . ARG A 1 143 ? 11.634 3.053 -42.107 1.00 58.03 143 ARG A O 1
ATOM 1112 N N . CYS A 1 144 ? 10.701 1.012 -41.998 1.00 53.28 144 CYS A N 1
ATOM 1113 C CA . CYS A 1 144 ? 9.848 1.126 -43.181 1.00 53.28 144 CYS A CA 1
ATOM 1114 C C . CYS A 1 144 ? 8.444 1.656 -42.849 1.00 53.28 144 CYS A C 1
ATOM 1116 O O . CYS A 1 144 ? 7.866 2.391 -43.644 1.00 53.28 144 CYS A O 1
ATOM 1118 N N . LEU A 1 145 ? 7.891 1.290 -41.688 1.00 55.16 145 LEU A N 1
ATOM 1119 C CA . LEU A 1 145 ? 6.492 1.559 -41.333 1.00 55.16 145 LEU A CA 1
ATOM 1120 C C . LEU A 1 145 ? 6.272 2.886 -40.595 1.00 55.16 145 LEU A C 1
ATOM 1122 O O . LEU A 1 145 ? 5.137 3.361 -40.578 1.00 55.16 145 LEU A O 1
ATOM 1126 N N . ARG A 1 146 ? 7.320 3.479 -39.997 1.00 66.38 146 ARG A N 1
ATOM 1127 C CA . ARG A 1 146 ? 7.293 4.791 -39.311 1.00 66.38 146 ARG A CA 1
ATOM 1128 C C . ARG A 1 146 ? 6.063 4.990 -38.402 1.00 66.38 146 ARG A C 1
ATOM 1130 O O . ARG A 1 146 ? 5.438 6.048 -38.410 1.00 66.38 146 ARG A O 1
ATOM 1137 N N . ARG A 1 147 ? 5.682 3.969 -37.629 1.00 68.19 147 ARG A N 1
ATOM 1138 C CA . ARG A 1 147 ? 4.557 4.048 -36.676 1.00 68.19 147 ARG A CA 1
ATOM 1139 C C . ARG A 1 147 ? 5.056 4.436 -35.292 1.00 68.19 147 ARG A C 1
ATOM 1141 O O . ARG A 1 147 ? 6.167 4.089 -34.933 1.00 68.19 147 ARG A O 1
ATOM 1148 N N . ILE A 1 148 ? 4.242 5.105 -34.489 1.00 75.75 148 ILE A N 1
ATOM 1149 C CA . ILE A 1 148 ? 4.570 5.295 -33.072 1.00 75.75 148 ILE A CA 1
ATOM 1150 C C . ILE A 1 148 ? 4.407 3.947 -32.360 1.00 75.75 148 ILE A C 1
ATOM 1152 O O . ILE A 1 148 ? 3.391 3.276 -32.549 1.00 75.75 148 ILE A O 1
ATOM 1156 N N . ILE A 1 149 ? 5.403 3.545 -31.568 1.00 80.00 149 ILE A N 1
ATOM 1157 C CA . ILE A 1 149 ? 5.334 2.340 -30.728 1.00 80.00 149 ILE A CA 1
ATOM 1158 C C . ILE A 1 149 ? 5.431 2.775 -29.274 1.00 80.00 149 ILE A C 1
ATOM 1160 O O . ILE A 1 149 ? 6.408 3.409 -28.891 1.00 80.00 149 ILE A O 1
ATOM 1164 N N . THR A 1 150 ? 4.450 2.398 -28.460 1.00 82.50 150 THR A N 1
ATOM 1165 C CA . THR A 1 150 ? 4.448 2.663 -27.019 1.00 82.50 150 THR A CA 1
ATOM 1166 C C . THR A 1 150 ? 4.451 1.342 -26.262 1.00 82.50 150 THR A C 1
ATOM 1168 O O . THR A 1 150 ? 3.585 0.497 -26.488 1.00 82.50 150 THR A O 1
ATOM 1171 N N . VAL A 1 151 ? 5.418 1.165 -25.363 1.00 85.00 151 VAL A N 1
ATOM 1172 C CA . VAL A 1 151 ? 5.581 -0.047 -24.546 1.00 85.00 151 VAL A CA 1
ATOM 1173 C C . VAL A 1 151 ? 5.485 0.294 -23.058 1.00 85.00 151 VAL A C 1
ATOM 1175 O O . VAL A 1 151 ? 6.036 1.312 -22.635 1.00 85.00 151 VAL A O 1
ATOM 1178 N N . PRO A 1 152 ? 4.786 -0.512 -22.239 1.00 86.25 152 PRO A N 1
ATOM 1179 C CA . PRO A 1 152 ? 4.702 -0.271 -20.802 1.00 86.25 152 PRO A CA 1
ATOM 1180 C C . PRO A 1 152 ? 6.050 -0.538 -20.128 1.00 86.25 152 PRO A C 1
ATOM 1182 O O . PRO A 1 152 ? 6.781 -1.440 -20.537 1.00 86.25 152 PRO A O 1
ATOM 1185 N N . LEU A 1 153 ? 6.357 0.209 -19.070 1.00 88.25 153 LEU A N 1
ATOM 1186 C CA . LEU A 1 153 ? 7.531 -0.032 -18.236 1.00 88.25 153 LEU A CA 1
ATOM 1187 C C . LEU A 1 153 ? 7.149 -0.837 -16.991 1.00 88.25 153 LEU A C 1
ATOM 1189 O O . LEU A 1 153 ? 6.138 -0.573 -16.332 1.00 88.25 153 LEU A O 1
ATOM 1193 N N . SER A 1 154 ? 7.979 -1.810 -16.637 1.00 90.88 154 SER A N 1
ATOM 1194 C CA . SER A 1 154 ? 7.844 -2.579 -15.397 1.00 90.88 154 SER A CA 1
ATOM 1195 C C . SER A 1 154 ? 9.203 -2.815 -14.748 1.00 90.88 154 SER A C 1
ATOM 1197 O O . SER A 1 154 ? 10.239 -2.684 -15.399 1.00 90.88 154 SER A O 1
ATOM 1199 N N . LEU A 1 155 ? 9.201 -3.121 -13.450 1.00 93.06 155 LEU A N 1
ATOM 1200 C CA . LEU A 1 155 ? 10.389 -3.596 -12.747 1.00 93.06 155 LEU A CA 1
ATOM 1201 C C . LEU A 1 155 ? 10.183 -5.062 -12.394 1.00 93.06 155 LEU A C 1
ATOM 1203 O O . LEU A 1 155 ? 9.132 -5.423 -11.868 1.00 93.06 155 LEU A O 1
ATOM 1207 N N . ILE A 1 156 ? 11.178 -5.898 -12.650 1.00 91.00 156 ILE A N 1
ATOM 1208 C CA . ILE A 1 156 ? 11.142 -7.316 -12.291 1.00 91.00 156 ILE A CA 1
ATOM 1209 C C . ILE A 1 156 ? 12.313 -7.609 -11.363 1.00 91.00 156 ILE A C 1
ATOM 1211 O O . ILE A 1 156 ? 13.448 -7.215 -11.636 1.00 91.00 156 ILE A O 1
ATOM 1215 N N . ARG A 1 157 ? 12.030 -8.261 -10.235 1.00 90.12 157 ARG A N 1
ATOM 1216 C CA . ARG A 1 157 ? 13.054 -8.719 -9.292 1.00 90.12 157 ARG A CA 1
ATOM 1217 C C . ARG A 1 157 ? 13.612 -10.072 -9.720 1.00 90.12 157 ARG A C 1
ATOM 1219 O O . ARG A 1 157 ? 12.932 -10.837 -10.394 1.00 90.12 157 ARG A O 1
ATOM 1226 N N . LEU A 1 158 ? 14.826 -10.390 -9.278 1.00 87.25 158 LEU A N 1
ATOM 1227 C CA . LEU A 1 158 ? 15.516 -11.653 -9.576 1.00 87.25 158 LEU A CA 1
ATOM 1228 C C . LEU A 1 158 ? 14.689 -12.927 -9.299 1.00 87.25 158 LEU A C 1
ATOM 1230 O O . LEU A 1 158 ? 14.895 -13.940 -9.955 1.00 87.25 158 LEU A O 1
ATOM 1234 N N . ASP A 1 159 ? 13.755 -12.890 -8.349 1.00 83.69 159 ASP A N 1
ATOM 1235 C CA . ASP A 1 159 ? 12.869 -14.014 -8.017 1.00 83.69 159 ASP A CA 1
ATOM 1236 C C . ASP A 1 159 ? 11.568 -14.059 -8.843 1.00 83.69 159 ASP A C 1
ATOM 1238 O O . ASP A 1 159 ? 10.688 -14.871 -8.569 1.00 83.69 159 ASP A O 1
ATOM 1242 N N . GLY A 1 160 ? 11.434 -13.194 -9.851 1.00 81.69 160 GLY A N 1
ATOM 1243 C CA . GLY A 1 160 ? 10.290 -13.148 -10.761 1.00 81.69 160 GLY A CA 1
ATOM 1244 C C . GLY A 1 160 ? 9.125 -12.277 -10.288 1.00 81.69 160 GLY A C 1
ATOM 1245 O O . GLY A 1 160 ? 8.099 -12.229 -10.964 1.00 81.69 160 GLY A O 1
ATOM 1246 N N . LEU A 1 161 ? 9.250 -11.566 -9.160 1.00 82.69 161 LEU A N 1
ATOM 1247 C CA . LEU A 1 161 ? 8.213 -10.630 -8.725 1.00 82.69 161 LEU A CA 1
ATOM 1248 C C . LEU A 1 161 ? 8.137 -9.425 -9.676 1.00 82.69 161 LEU A C 1
ATOM 1250 O O . LEU A 1 161 ? 9.131 -8.730 -9.891 1.00 82.69 161 LEU A O 1
ATOM 1254 N N . ILE A 1 162 ? 6.942 -9.171 -10.214 1.00 87.44 162 ILE A N 1
ATOM 1255 C CA . ILE A 1 162 ? 6.683 -8.095 -11.177 1.00 87.44 162 ILE A CA 1
ATOM 1256 C C . ILE A 1 162 ? 6.055 -6.893 -10.469 1.00 87.44 162 ILE A C 1
ATOM 1258 O O . ILE A 1 162 ? 4.933 -6.966 -9.961 1.00 87.44 162 ILE A O 1
ATOM 1262 N N . TYR A 1 163 ? 6.737 -5.755 -10.528 1.00 83.75 163 TYR A N 1
ATOM 1263 C CA . TYR A 1 163 ? 6.219 -4.448 -10.144 1.00 83.75 163 TYR A CA 1
ATOM 1264 C C . TYR A 1 163 ? 5.751 -3.706 -11.397 1.00 83.75 163 TYR A C 1
ATOM 1266 O O . TYR A 1 163 ? 6.544 -3.188 -12.190 1.00 83.75 163 TYR A O 1
ATOM 1274 N N . ARG A 1 164 ? 4.431 -3.669 -11.595 1.00 83.31 164 ARG A N 1
ATOM 1275 C CA . ARG A 1 164 ? 3.814 -2.904 -12.685 1.00 83.31 164 ARG A CA 1
ATOM 1276 C C . ARG A 1 164 ? 3.905 -1.409 -12.386 1.00 83.31 164 ARG A C 1
ATOM 1278 O O . ARG A 1 164 ? 3.618 -0.995 -11.267 1.00 83.31 164 ARG A O 1
ATOM 1285 N N . THR A 1 165 ? 4.252 -0.610 -13.391 1.00 79.56 165 THR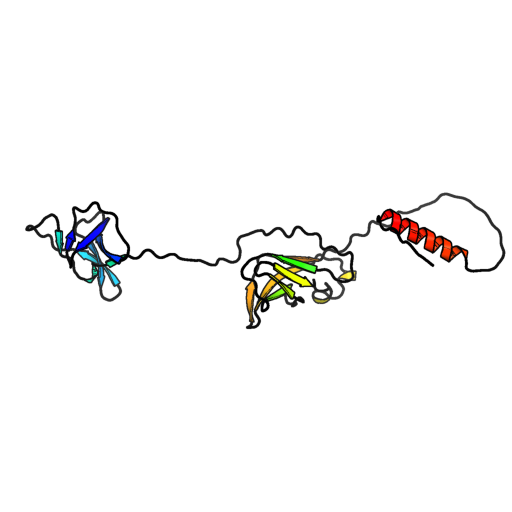 A N 1
ATOM 1286 C CA . THR A 1 165 ? 4.232 0.856 -13.296 1.00 79.56 165 THR A CA 1
ATOM 1287 C C . THR A 1 165 ? 3.141 1.434 -14.197 1.00 79.56 165 THR A C 1
ATOM 1289 O O . THR A 1 165 ? 2.598 0.739 -15.055 1.00 79.56 165 THR A O 1
ATOM 1292 N N . THR A 1 166 ? 2.808 2.709 -14.008 1.00 78.00 166 THR A N 1
ATOM 1293 C CA . THR A 1 166 ? 1.931 3.469 -14.914 1.00 78.00 166 THR A CA 1
ATOM 1294 C C . THR A 1 166 ? 2.701 4.121 -16.067 1.00 78.00 166 THR A C 1
ATOM 1296 O O . THR A 1 166 ? 2.098 4.791 -16.904 1.00 78.00 166 THR A O 1
ATOM 1299 N N . PHE A 1 167 ? 4.026 3.952 -16.117 1.00 80.31 167 PHE A N 1
ATOM 1300 C CA . PHE A 1 167 ? 4.879 4.573 -17.120 1.00 80.31 167 PHE A CA 1
ATOM 1301 C C . PHE A 1 167 ? 4.946 3.742 -18.398 1.00 80.31 167 PHE A C 1
ATOM 1303 O O . PHE A 1 167 ? 4.793 2.520 -18.400 1.00 80.31 167 PHE A O 1
ATOM 1310 N N . SER A 1 168 ? 5.213 4.429 -19.502 1.00 83.44 168 SER A N 1
ATOM 1311 C CA . SER A 1 168 ? 5.466 3.819 -20.800 1.00 83.44 168 SER A CA 1
ATOM 1312 C C . SER A 1 168 ? 6.588 4.561 -21.513 1.00 83.44 168 SER A C 1
ATOM 1314 O O . SER A 1 168 ? 6.828 5.741 -21.254 1.00 83.44 168 SER A O 1
ATOM 1316 N N . PHE A 1 169 ? 7.275 3.858 -22.404 1.00 82.88 169 PHE A N 1
ATOM 1317 C CA . PHE A 1 169 ? 8.279 4.427 -23.289 1.00 82.88 169 PHE A CA 1
ATOM 1318 C C . PHE A 1 169 ? 7.735 4.463 -24.716 1.00 82.88 169 PHE A C 1
ATOM 1320 O O . PHE A 1 169 ? 7.102 3.503 -25.159 1.00 82.88 169 PHE A O 1
ATOM 1327 N N . THR A 1 170 ? 7.964 5.567 -25.429 1.00 81.75 170 THR A N 1
ATOM 1328 C CA . THR A 1 170 ? 7.439 5.772 -26.783 1.00 81.75 170 THR A CA 1
ATOM 1329 C C . THR A 1 170 ? 8.564 5.981 -27.787 1.00 81.75 170 THR A C 1
ATOM 1331 O O . THR A 1 170 ? 9.350 6.917 -27.665 1.00 81.75 170 THR A O 1
ATOM 1334 N N . TYR A 1 171 ? 8.594 5.128 -28.808 1.00 79.31 171 TYR A N 1
ATOM 1335 C CA . TYR A 1 171 ? 9.451 5.245 -29.979 1.00 79.31 171 TYR A CA 1
ATOM 1336 C C . TYR A 1 171 ? 8.739 6.081 -31.044 1.00 79.31 171 TYR A C 1
ATOM 1338 O O . TYR A 1 171 ? 7.683 5.691 -31.555 1.00 79.31 171 TYR A O 1
ATOM 1346 N N . SER A 1 172 ? 9.344 7.214 -31.394 1.00 73.94 172 SER A N 1
ATOM 1347 C CA . SER A 1 172 ? 8.854 8.137 -32.419 1.00 73.94 172 SER A CA 1
ATOM 1348 C C . SER A 1 172 ? 9.800 8.130 -33.623 1.00 73.94 172 SER A C 1
ATOM 1350 O O . SER A 1 172 ? 11.007 8.274 -33.431 1.00 73.94 172 SER A O 1
ATOM 1352 N N . PRO A 1 173 ? 9.300 7.972 -34.860 1.00 68.38 173 PRO A N 1
ATOM 1353 C CA . PRO A 1 173 ? 10.130 8.096 -36.056 1.00 68.38 173 PRO A CA 1
ATOM 1354 C C . PRO A 1 173 ? 10.650 9.528 -36.226 1.00 68.38 173 PRO A C 1
ATOM 1356 O O . PRO A 1 173 ? 9.908 10.485 -36.002 1.00 68.38 173 PRO A O 1
ATOM 1359 N N . GLU A 1 174 ? 11.885 9.689 -36.700 1.00 65.81 174 GLU A N 1
ATOM 1360 C CA . GLU A 1 174 ? 12.392 11.005 -37.095 1.00 65.81 174 GLU A CA 1
ATOM 1361 C C . GLU A 1 174 ? 11.655 11.515 -38.346 1.00 65.81 174 GLU A C 1
ATOM 1363 O O . GLU A 1 174 ? 11.632 10.871 -39.402 1.00 65.81 174 GLU A O 1
ATOM 1368 N N . LEU A 1 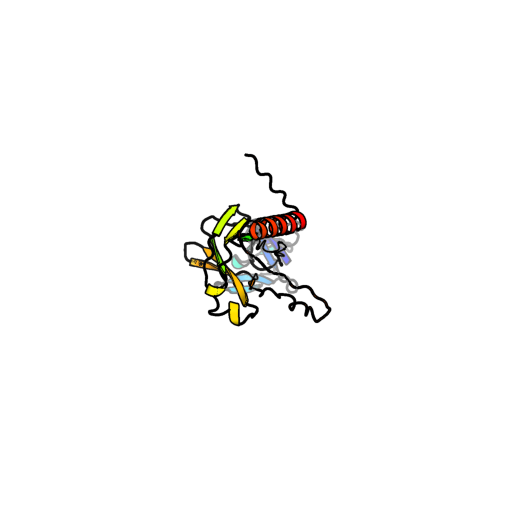175 ? 11.034 12.692 -38.233 1.00 55.94 175 LEU A N 1
ATOM 1369 C CA . LEU A 1 175 ? 10.458 13.414 -39.363 1.00 55.94 175 LEU A CA 1
ATOM 1370 C C . LEU A 1 175 ? 11.582 14.178 -40.070 1.00 55.94 175 LEU A C 1
ATOM 1372 O O . LEU A 1 175 ? 11.921 15.290 -39.676 1.00 55.94 175 LEU A O 1
ATOM 1376 N N . GLN A 1 176 ? 12.164 13.608 -41.126 1.00 50.19 176 GLN A N 1
ATOM 1377 C CA . GLN A 1 176 ? 12.972 14.414 -42.044 1.00 50.19 176 GLN A CA 1
ATOM 1378 C C . GLN A 1 176 ? 12.084 15.514 -42.661 1.00 50.19 176 GLN A C 1
ATOM 1380 O O . GLN A 1 176 ? 11.009 15.187 -43.178 1.00 50.19 176 GLN A O 1
ATOM 1385 N N . PRO A 1 177 ? 12.503 16.796 -42.653 1.00 41.22 177 PRO A N 1
ATOM 1386 C CA . PRO A 1 177 ? 11.871 17.811 -43.487 1.00 41.22 177 PRO A CA 1
ATOM 1387 C C . PRO A 1 177 ? 11.933 17.363 -44.956 1.00 41.22 177 PRO A C 1
ATOM 1389 O O . PRO A 1 177 ? 12.929 16.748 -45.351 1.00 41.22 177 PRO A O 1
ATOM 1392 N N . PRO A 1 178 ? 10.910 17.641 -45.785 1.00 37.19 178 PRO A N 1
ATOM 1393 C CA . PRO A 1 178 ? 10.984 17.308 -47.201 1.00 37.19 178 PRO A CA 1
ATOM 1394 C C . PRO A 1 178 ? 12.220 17.976 -47.827 1.00 37.19 178 PRO A C 1
ATOM 1396 O O . PRO A 1 178 ? 12.532 19.119 -47.471 1.00 37.19 178 PRO A O 1
ATOM 1399 N N . PRO A 1 179 ? 12.933 17.297 -48.748 1.00 43.34 179 PRO A N 1
ATOM 1400 C CA . PRO A 1 179 ? 14.054 17.909 -49.447 1.00 43.34 179 PRO A CA 1
ATOM 1401 C C . PRO A 1 179 ? 13.556 19.174 -50.147 1.00 43.34 179 PRO A C 1
ATOM 1403 O O . PRO A 1 179 ? 12.558 19.149 -50.872 1.00 43.34 179 PRO A O 1
ATOM 1406 N N . SER A 1 180 ? 14.224 20.299 -49.896 1.00 42.78 180 SER A N 1
ATOM 1407 C CA . SER A 1 180 ? 13.907 21.553 -50.565 1.00 42.78 180 SER A CA 1
ATOM 1408 C C . SER A 1 180 ? 14.119 21.368 -52.065 1.00 42.78 180 SER A C 1
ATOM 1410 O O . SER A 1 180 ? 15.206 21.026 -52.530 1.00 42.78 180 SER A O 1
ATOM 1412 N N . VAL A 1 181 ? 13.053 21.565 -52.841 1.00 41.97 181 VAL A N 1
ATOM 1413 C CA . VAL A 1 181 ? 13.121 21.559 -54.301 1.00 41.97 181 VAL A CA 1
ATOM 1414 C C . VAL A 1 181 ? 13.974 22.758 -54.720 1.00 41.97 181 VAL A C 1
ATOM 1416 O O . VAL A 1 181 ? 13.472 23.872 -54.846 1.00 41.97 181 VAL A O 1
ATOM 1419 N N . ARG A 1 182 ? 15.283 22.562 -54.924 1.00 41.56 182 ARG A N 1
ATOM 1420 C CA . ARG A 1 182 ? 16.110 23.522 -55.668 1.00 41.56 182 ARG A CA 1
ATOM 1421 C C . ARG A 1 182 ? 15.789 23.372 -57.152 1.00 41.56 182 ARG A C 1
ATOM 1423 O O . ARG A 1 182 ? 16.470 22.673 -57.894 1.00 41.56 182 ARG A O 1
ATOM 1430 N N . GLY A 1 183 ? 14.703 24.019 -57.561 1.00 37.09 183 GLY A N 1
ATOM 1431 C CA . GLY A 1 183 ? 14.347 24.229 -58.956 1.00 37.09 183 GLY A CA 1
ATOM 1432 C C . GLY A 1 183 ? 14.917 25.546 -59.485 1.00 37.09 183 GLY A C 1
ATOM 1433 O O . GLY A 1 183 ? 14.458 26.610 -59.094 1.00 37.09 183 GLY A O 1
ATOM 1434 N N . ALA A 1 184 ? 15.866 25.413 -60.414 1.00 42.38 184 ALA A N 1
ATOM 1435 C CA . ALA A 1 184 ? 16.083 26.255 -61.597 1.00 42.38 184 ALA A CA 1
ATOM 1436 C C . ALA A 1 184 ? 16.452 27.751 -61.448 1.00 42.38 184 ALA A C 1
ATOM 1438 O O . ALA A 1 184 ? 15.587 28.616 -61.388 1.00 42.38 184 ALA A O 1
ATOM 1439 N N . ALA A 1 185 ? 17.755 28.035 -61.572 1.00 34.62 185 ALA A N 1
ATOM 1440 C CA . ALA A 1 185 ? 18.386 29.136 -62.335 1.00 34.62 185 ALA A CA 1
ATOM 1441 C C . ALA A 1 185 ? 19.901 29.073 -62.038 1.00 34.62 185 ALA A C 1
ATOM 1443 O O . ALA A 1 185 ? 20.265 28.950 -60.878 1.00 34.62 185 ALA A O 1
ATOM 1444 N N . GLY A 1 186 ? 20.880 29.116 -62.938 1.00 32.16 186 GLY A N 1
ATOM 1445 C CA . GLY A 1 186 ? 20.984 29.307 -64.379 1.00 32.16 186 GLY A CA 1
ATOM 1446 C C . GLY A 1 186 ? 22.474 29.581 -64.684 1.00 32.16 186 GLY A C 1
ATOM 1447 O O . GLY A 1 186 ? 23.126 30.246 -63.888 1.00 32.16 186 GLY A O 1
ATOM 1448 N N . GLY A 1 187 ? 22.991 29.081 -65.817 1.00 30.92 187 GLY A N 1
ATOM 1449 C CA . GLY A 1 187 ? 24.321 29.397 -66.388 1.00 30.92 187 GLY A CA 1
ATOM 1450 C C . GLY A 1 187 ? 25.511 28.708 -65.696 1.00 30.92 187 GLY A C 1
ATOM 1451 O O . GLY A 1 187 ? 25.574 28.655 -64.483 1.00 30.92 187 GLY A O 1
ATOM 1452 N N . GLY A 1 188 ? 26.514 28.129 -66.353 1.00 31.08 188 GLY A N 1
ATOM 1453 C CA . GLY A 1 188 ? 26.966 28.164 -67.742 1.00 31.08 188 GLY A CA 1
ATOM 1454 C C . GLY A 1 188 ? 28.503 28.227 -67.731 1.00 31.08 188 GLY A C 1
ATOM 1455 O O . GLY A 1 188 ? 29.049 29.170 -67.174 1.00 31.08 188 GLY A O 1
ATOM 1456 N N . GLY A 1 189 ? 29.206 27.256 -68.332 1.00 30.72 189 GLY A N 1
ATOM 1457 C CA . GLY A 1 189 ? 30.666 27.340 -68.529 1.00 30.72 189 GLY A CA 1
ATOM 1458 C C . GLY A 1 189 ? 31.391 25.999 -68.711 1.00 30.72 189 GLY A C 1
ATOM 1459 O O . GLY A 1 189 ? 31.503 25.221 -67.776 1.00 30.72 189 GLY A O 1
ATOM 1460 N N . LYS A 1 190 ? 31.897 25.747 -69.927 1.00 37.00 190 LYS A N 1
ATOM 1461 C CA . LYS A 1 190 ? 32.772 24.624 -70.337 1.00 37.00 190 LYS A CA 1
ATOM 1462 C C . LYS A 1 190 ? 34.259 24.897 -70.026 1.00 37.00 190 LYS A C 1
ATOM 1464 O O . LYS A 1 190 ? 34.672 26.035 -70.243 1.00 37.00 190 LYS A O 1
ATOM 1469 N N . ARG A 1 191 ? 35.039 23.829 -69.750 1.00 35.66 191 ARG A N 1
ATOM 1470 C CA . ARG A 1 191 ? 36.401 23.429 -70.254 1.00 35.66 191 ARG A CA 1
ATOM 1471 C C . ARG A 1 191 ? 37.134 22.627 -69.149 1.00 35.66 191 ARG A C 1
ATOM 1473 O O . ARG A 1 191 ? 37.252 23.143 -68.052 1.00 35.66 191 ARG A O 1
ATOM 1480 N N . ASP A 1 192 ? 37.344 21.312 -69.256 1.00 33.91 192 ASP A N 1
ATOM 1481 C CA . ASP A 1 192 ? 38.348 20.517 -70.010 1.00 33.91 192 ASP A CA 1
ATOM 1482 C C . ASP A 1 192 ? 39.706 20.349 -69.273 1.00 33.91 192 ASP A C 1
ATOM 1484 O O . ASP A 1 192 ? 40.362 21.346 -68.987 1.00 33.91 192 ASP A O 1
ATOM 1488 N N . GLY A 1 193 ? 40.118 19.092 -69.010 1.00 32.44 193 GLY A N 1
ATOM 1489 C CA . GLY A 1 193 ? 41.516 18.679 -68.746 1.00 32.44 193 GLY A CA 1
ATOM 1490 C C . GLY A 1 193 ? 42.001 18.352 -67.309 1.00 32.44 193 GLY A C 1
ATOM 1491 O O . GLY A 1 193 ? 42.640 19.186 -66.691 1.00 32.44 193 GLY A O 1
ATOM 1492 N N . GLY A 1 194 ? 41.814 17.100 -66.854 1.00 33.00 194 GLY A N 1
ATOM 1493 C CA . GLY A 1 194 ? 42.847 16.199 -66.278 1.00 33.00 194 GLY A CA 1
ATOM 1494 C C . GLY A 1 194 ? 43.642 16.486 -64.974 1.00 33.00 194 GLY A C 1
ATOM 1495 O O . GLY A 1 194 ? 44.569 17.283 -64.984 1.00 33.00 194 GLY A O 1
ATOM 1496 N N . VAL A 1 195 ? 43.439 15.570 -64.003 1.00 37.22 195 VAL A N 1
ATOM 1497 C CA . VAL A 1 195 ? 44.358 14.997 -62.969 1.00 37.22 195 VAL A CA 1
ATOM 1498 C C . VAL A 1 195 ? 44.610 15.791 -61.667 1.00 37.22 195 VAL A C 1
ATOM 1500 O O . VAL A 1 195 ? 45.431 16.695 -61.632 1.00 37.22 195 VAL A O 1
ATOM 1503 N N . ASP A 1 196 ? 43.940 15.393 -60.576 1.00 39.69 196 ASP A N 1
ATOM 1504 C CA . ASP A 1 196 ? 44.496 14.669 -59.401 1.00 39.69 196 ASP A CA 1
ATOM 1505 C C . ASP A 1 196 ? 43.767 15.033 -58.087 1.00 39.69 196 ASP A C 1
ATOM 1507 O O . ASP A 1 196 ? 43.450 16.195 -57.829 1.00 39.69 196 ASP A O 1
ATOM 1511 N N . GLY A 1 197 ? 43.462 14.021 -57.272 1.00 49.47 197 GLY A N 1
ATOM 1512 C CA . GLY A 1 197 ? 42.508 14.046 -56.154 1.00 49.47 197 GLY A CA 1
ATOM 1513 C C . GLY A 1 197 ? 42.933 14.817 -54.898 1.00 49.47 197 GLY A C 1
ATOM 1514 O O . GLY A 1 197 ? 43.109 14.205 -53.854 1.00 49.47 197 GLY A O 1
ATOM 1515 N N . GLY A 1 198 ? 43.061 16.145 -54.981 1.00 47.19 198 GLY A N 1
ATOM 1516 C CA . GLY A 1 198 ? 43.289 17.016 -53.811 1.00 47.19 198 GLY A CA 1
ATOM 1517 C C . GLY A 1 198 ? 42.109 17.920 -53.429 1.0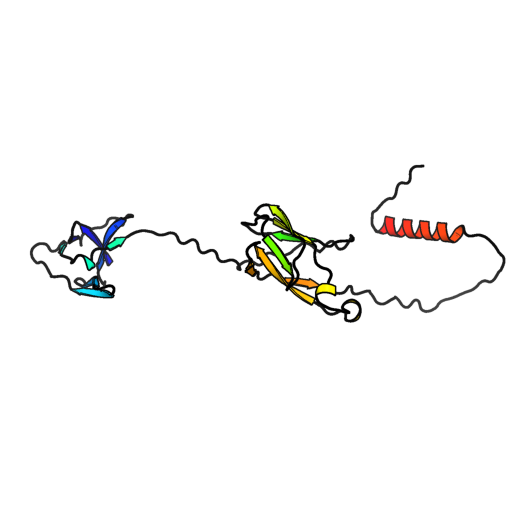0 47.19 198 GLY A C 1
ATOM 1518 O O . GLY A 1 198 ? 41.982 18.332 -52.283 1.00 47.19 198 GLY A O 1
ATOM 1519 N N . GLN A 1 199 ? 41.217 18.230 -54.374 1.00 46.78 199 GLN A N 1
ATOM 1520 C CA . GLN A 1 199 ? 40.171 19.240 -54.166 1.00 46.78 199 GLN A CA 1
ATOM 1521 C C . GLN A 1 199 ? 38.933 18.707 -53.434 1.00 46.78 199 GLN A C 1
ATOM 1523 O O . GLN A 1 199 ? 38.279 19.458 -52.719 1.00 46.78 199 GLN A O 1
ATOM 1528 N N . GLU A 1 200 ? 38.601 17.424 -53.604 1.00 50.56 200 GLU A N 1
ATOM 1529 C CA . GLU A 1 200 ? 37.469 16.805 -52.902 1.00 50.56 200 GLU A CA 1
ATOM 1530 C C . GLU A 1 200 ? 37.754 16.634 -51.413 1.00 50.56 200 GLU A C 1
ATOM 1532 O O . GLU A 1 200 ? 36.848 16.842 -50.612 1.00 50.56 200 GLU A O 1
ATOM 1537 N N . ASP A 1 201 ? 39.002 16.337 -51.043 1.00 52.72 201 ASP A N 1
ATOM 1538 C CA . ASP A 1 201 ? 39.405 16.237 -49.643 1.00 52.72 201 ASP A CA 1
ATOM 1539 C C . ASP A 1 201 ? 39.369 17.603 -48.965 1.00 52.72 201 ASP A C 1
ATOM 1541 O O . ASP A 1 201 ? 38.811 17.701 -47.880 1.00 52.72 201 ASP A O 1
ATOM 1545 N N . ASP A 1 202 ? 39.845 18.670 -49.615 1.00 54.91 202 ASP A N 1
ATOM 1546 C CA . ASP A 1 202 ? 39.751 20.028 -49.063 1.00 54.91 202 ASP A CA 1
ATOM 1547 C C . ASP A 1 202 ? 38.294 20.494 -48.932 1.00 54.91 202 ASP A C 1
ATOM 1549 O O . ASP A 1 202 ? 37.920 21.059 -47.906 1.00 54.91 202 ASP A O 1
ATOM 1553 N N . VAL A 1 203 ? 37.434 20.197 -49.915 1.00 61.53 203 VAL A N 1
ATOM 1554 C CA . VAL A 1 203 ? 35.996 20.519 -49.849 1.00 61.53 203 VAL A CA 1
ATOM 1555 C C . VAL A 1 203 ? 35.289 19.687 -48.780 1.00 61.53 203 VAL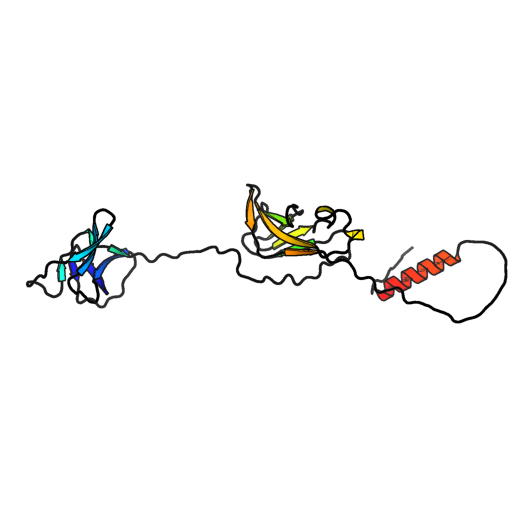 A C 1
ATOM 1557 O O . VAL A 1 203 ? 34.429 20.205 -48.064 1.00 61.53 203 VAL A O 1
ATOM 1560 N N . LEU A 1 204 ? 35.639 18.409 -48.634 1.00 64.88 204 LEU A N 1
ATOM 1561 C CA . LEU A 1 204 ? 35.106 17.542 -47.588 1.00 64.88 204 LEU A CA 1
ATOM 1562 C C . LEU A 1 204 ? 35.565 18.024 -46.211 1.00 64.88 204 LEU A C 1
ATOM 1564 O O . LEU A 1 204 ? 34.744 18.117 -45.301 1.00 64.88 204 LEU A O 1
ATOM 1568 N N . LEU A 1 205 ? 36.838 18.388 -46.061 1.00 62.22 205 LEU A N 1
ATOM 1569 C CA . LEU A 1 205 ? 37.406 18.897 -44.818 1.00 62.22 205 LEU A CA 1
ATOM 1570 C C . LEU A 1 205 ? 36.791 20.248 -44.445 1.00 62.22 205 LEU A C 1
ATOM 1572 O O . LEU A 1 205 ? 36.453 20.457 -43.283 1.00 62.22 205 LEU A O 1
ATOM 1576 N N . GLU A 1 206 ? 36.567 21.130 -45.419 1.00 58.69 206 GLU A N 1
ATOM 1577 C CA . GLU A 1 206 ? 35.905 22.423 -45.230 1.00 58.69 206 GLU A CA 1
ATOM 1578 C C . GLU A 1 206 ? 34.416 22.248 -44.884 1.00 58.69 206 GLU A C 1
ATOM 1580 O O . GLU A 1 206 ? 33.908 22.926 -43.989 1.00 58.69 206 GLU A O 1
ATOM 1585 N N . THR A 1 207 ? 33.736 21.267 -45.493 1.00 61.56 207 THR A N 1
ATOM 1586 C CA . THR A 1 207 ? 32.345 20.893 -45.166 1.00 61.56 207 THR A CA 1
ATOM 1587 C C . THR A 1 207 ? 32.243 20.298 -43.760 1.00 61.56 207 THR A C 1
ATOM 1589 O O . THR A 1 207 ? 31.356 20.672 -42.993 1.00 61.56 207 THR A O 1
ATOM 1592 N N . ILE A 1 208 ? 33.182 19.428 -43.376 1.00 61.25 208 ILE A N 1
ATOM 1593 C CA . ILE A 1 208 ? 33.288 18.894 -42.012 1.00 61.25 208 ILE A CA 1
ATOM 1594 C C . ILE A 1 208 ? 33.545 20.046 -41.032 1.00 61.25 208 ILE A C 1
ATOM 1596 O O . ILE A 1 208 ? 32.876 20.137 -40.007 1.00 61.25 208 ILE A O 1
ATOM 1600 N N . HIS A 1 209 ? 34.449 20.973 -41.352 1.00 53.03 209 HIS A N 1
ATOM 1601 C CA . HIS A 1 209 ? 34.756 22.117 -40.492 1.00 53.03 209 HIS A CA 1
ATOM 1602 C C . HIS A 1 209 ? 33.549 23.055 -40.310 1.00 53.03 209 HIS A C 1
ATOM 1604 O O . HIS A 1 209 ? 33.296 23.541 -39.200 1.00 53.03 209 HIS A O 1
ATOM 1610 N N . GLN A 1 210 ? 32.766 23.275 -41.372 1.00 54.19 210 GLN A N 1
ATOM 1611 C CA . GLN A 1 210 ? 31.529 24.057 -41.324 1.00 54.19 210 GLN A CA 1
ATOM 1612 C C . GLN A 1 210 ? 30.452 23.389 -40.465 1.00 54.19 210 GLN A C 1
ATOM 1614 O O . GLN A 1 210 ? 29.848 24.059 -39.625 1.00 54.19 210 GLN A O 1
ATOM 1619 N N . GLU A 1 211 ? 30.240 22.081 -40.625 1.00 53.72 211 GLU A N 1
ATOM 1620 C CA . GLU A 1 211 ? 29.265 21.324 -39.832 1.00 53.72 211 GLU A CA 1
ATOM 1621 C C . GLU A 1 211 ? 29.661 21.264 -38.346 1.00 53.72 211 GLU A C 1
ATOM 1623 O O . GLU A 1 211 ? 28.815 21.449 -37.469 1.00 53.72 211 GLU A O 1
ATOM 1628 N N . PHE A 1 212 ? 30.955 21.124 -38.041 1.00 45.09 212 PHE A N 1
ATOM 1629 C CA . PHE A 1 212 ? 31.460 21.135 -36.662 1.00 45.09 212 PHE A CA 1
ATOM 1630 C C . PHE A 1 212 ? 31.321 22.507 -35.988 1.00 45.09 212 PHE A C 1
ATOM 1632 O O . PHE A 1 212 ? 30.860 22.596 -34.846 1.00 45.09 212 PHE A O 1
ATOM 1639 N N . THR A 1 213 ? 31.626 23.590 -36.711 1.00 47.75 213 THR A N 1
ATOM 1640 C CA . THR A 1 213 ? 31.466 24.965 -36.202 1.00 47.75 213 THR A CA 1
ATOM 1641 C C . THR A 1 213 ? 29.992 25.305 -35.974 1.00 47.75 213 THR A C 1
ATOM 1643 O O . THR A 1 213 ? 29.636 25.926 -34.973 1.00 47.75 213 THR A O 1
ATOM 1646 N N . ARG A 1 214 ? 29.103 24.838 -36.860 1.00 46.03 214 ARG A N 1
ATOM 1647 C CA . ARG A 1 214 ? 27.648 25.014 -36.745 1.00 46.03 214 ARG A CA 1
ATOM 1648 C C . ARG A 1 214 ? 27.044 24.248 -35.554 1.00 46.03 214 ARG A C 1
ATOM 1650 O O . ARG A 1 214 ? 25.980 24.633 -35.069 1.00 46.03 214 ARG A O 1
ATOM 1657 N N . ALA A 1 215 ? 27.737 23.220 -35.059 1.00 44.38 215 ALA A N 1
ATOM 1658 C CA . ALA A 1 215 ? 27.381 22.428 -33.881 1.00 44.38 215 ALA A CA 1
ATOM 1659 C C . ALA A 1 215 ? 28.122 22.834 -32.579 1.00 44.38 215 ALA A C 1
ATOM 1661 O O . ALA A 1 215 ? 27.937 22.172 -31.561 1.00 44.38 215 ALA A O 1
ATOM 1662 N N . ASN A 1 216 ? 28.907 23.926 -32.575 1.00 39.50 216 ASN A N 1
ATOM 1663 C CA . ASN A 1 216 ? 29.750 24.398 -31.453 1.00 39.50 216 ASN A CA 1
ATOM 1664 C C . ASN A 1 216 ? 30.862 23.425 -30.993 1.00 39.50 216 ASN A C 1
ATOM 1666 O O . ASN A 1 216 ? 31.242 23.431 -29.821 1.00 39.50 216 ASN A O 1
ATOM 1670 N N . PHE A 1 217 ? 31.427 22.617 -31.893 1.00 37.09 217 PHE A N 1
ATOM 1671 C CA . PHE A 1 217 ? 32.601 21.792 -31.588 1.00 37.09 217 PHE A CA 1
ATOM 1672 C C . PHE A 1 217 ? 33.827 22.283 -32.370 1.00 37.09 217 PHE A C 1
ATOM 1674 O O . PHE A 1 217 ? 33.767 22.460 -33.583 1.00 37.09 217 PHE A O 1
ATOM 1681 N N . HIS A 1 218 ? 34.954 22.486 -31.679 1.00 41.28 218 HIS A N 1
ATOM 1682 C CA . HIS A 1 218 ? 36.230 22.884 -32.286 1.00 41.28 218 HIS A CA 1
ATOM 1683 C C . HIS A 1 218 ? 37.207 21.705 -32.296 1.00 41.28 218 HIS A C 1
ATOM 1685 O O . HIS A 1 218 ? 37.469 21.107 -31.252 1.00 41.28 218 HIS A O 1
ATOM 1691 N N . LEU A 1 219 ? 37.761 21.386 -33.467 1.00 32.66 219 LEU A N 1
ATOM 1692 C CA . LEU A 1 219 ? 38.776 20.348 -33.631 1.00 32.66 219 LEU A CA 1
ATOM 1693 C C . LEU A 1 219 ? 40.167 21.001 -33.654 1.00 32.66 219 LEU A C 1
ATOM 1695 O O . LEU A 1 219 ? 40.472 21.763 -34.570 1.00 32.66 219 LEU A O 1
ATOM 1699 N N . PHE A 1 220 ? 41.016 20.708 -32.668 1.00 34.16 220 PHE A N 1
ATOM 1700 C CA . PHE A 1 220 ? 42.440 21.049 -32.726 1.00 34.16 220 PHE A CA 1
ATOM 1701 C C . PHE A 1 220 ? 43.219 19.814 -33.167 1.00 34.16 220 PHE A C 1
ATOM 1703 O O . PHE A 1 220 ? 43.185 18.791 -32.485 1.00 34.16 220 PHE A O 1
ATOM 1710 N N . MET A 1 221 ? 43.933 19.912 -34.288 1.00 31.30 221 MET A N 1
ATOM 1711 C CA . MET A 1 221 ? 44.946 18.927 -34.654 1.00 31.30 221 MET A CA 1
ATOM 1712 C C . MET A 1 221 ? 46.321 19.511 -34.356 1.00 31.30 221 MET A C 1
ATOM 1714 O O . MET A 1 221 ? 46.668 20.577 -34.862 1.00 31.30 221 MET A O 1
ATOM 1718 N N . GLN A 1 222 ? 47.087 18.819 -33.520 1.00 29.88 222 GLN A N 1
ATOM 1719 C CA . GLN A 1 222 ? 48.486 19.129 -33.268 1.00 29.88 222 GLN A CA 1
ATOM 1720 C C . GLN A 1 222 ? 49.330 18.050 -33.954 1.00 29.88 222 GLN A C 1
ATOM 1722 O O . GLN A 1 222 ? 49.041 16.864 -33.798 1.00 29.88 222 GLN A O 1
ATOM 1727 N N . SER A 1 223 ? 50.303 18.488 -34.757 1.00 34.53 223 SER A N 1
ATOM 1728 C CA . SER A 1 223 ? 51.296 17.651 -35.446 1.00 34.53 223 SER A CA 1
ATOM 1729 C C . SER A 1 223 ? 52.189 16.887 -34.480 1.00 34.53 223 SER A C 1
ATOM 1731 O O . SER A 1 223 ? 52.629 17.545 -33.506 1.00 34.53 223 SER A O 1
#

Secondary structure (DSSP, 8-state):
-EEEEETTEEESS---PPPTT-EEEEB-SS-TTEEEEEETTEEEEEE----SS-TTEEE--GGG-EE-------------------S----SSSS-EEEEE-SS--TTEEEEETTEE--EEEEETTEEEEEPPPGGGT-TTHHHH---EEEEEEEEETTS-EEEEEEEEEE----PPPPP----------------TTHHHHHHHHHHHHHHHHTT-------

Radius of gyration: 38.3 Å; chains: 1; bounding box: 81×47×114 Å

InterPro domains:
  IPR013783 Immunoglobulin-like fold [G3DSA:2.60.40.10] (84-175)
  IPR014756 Immunoglobulin E-set [SSF81296] (74-173)
  IPR015350 Beta-trefoil DNA-binding domain [PF09270] (1-66)
  IPR036358 Beta-trefoil domain superfamily [SSF110217] (1-71)
  IPR038007 RBP-Jkappa, IPT domain [PF20144] (86-171)
  IPR040159 Suppressor of hairless-like [PTHR10665] (1-179)

pLDDT: mean 73.34, std 22.32, range [29.88, 97.56]

Foldseek 3Di:
DKFFDDPQKTFQPDDDDDDAFGKIFAADPVHRQWTFFQDPNDTDIDGFDDDPVDNRITGHDPRRIDTDHDDDDDDDDAEDDPPDQPDDQPPVDPWTKDKDFDAQDDPQKFKDFAPRTWQWDDPDRGIIMTTDDDCCVPDDCCVPVQDKDKTFIWIAGNVGDIGGYPDIDIDGDDDDDPPPPPDDDDDDDDDDDDDDPDVVVVVVVVVVCVVCVVVVHDDDDDD